Protein AF-A0A3D8P3N9-F1 (afdb_monomer_lite)

Structure (mmCIF, N/CA/C/O backbone):
data_AF-A0A3D8P3N9-F1
#
_entry.id   AF-A0A3D8P3N9-F1
#
loop_
_atom_site.group_PDB
_atom_site.id
_atom_site.type_symbol
_atom_site.label_atom_id
_atom_site.label_alt_id
_atom_site.label_comp_id
_atom_site.label_asym_id
_atom_site.label_entity_id
_atom_site.label_seq_id
_atom_site.pdbx_PDB_ins_code
_atom_site.Cartn_x
_atom_site.Cartn_y
_atom_site.Cartn_z
_atom_site.occupancy
_atom_site.B_iso_or_equiv
_atom_site.auth_seq_id
_atom_site.auth_comp_id
_atom_site.auth_asym_id
_atom_site.auth_atom_id
_atom_site.pdbx_PDB_model_num
ATOM 1 N N . MET A 1 1 ? -0.046 -17.326 6.430 1.00 39.66 1 MET A N 1
ATOM 2 C CA . MET A 1 1 ? 0.379 -16.617 5.197 1.00 39.66 1 MET A CA 1
ATOM 3 C C . MET A 1 1 ? 0.941 -17.564 4.137 1.00 39.66 1 MET A C 1
ATOM 5 O O . MET A 1 1 ? 0.405 -17.591 3.038 1.00 39.66 1 MET A O 1
ATOM 9 N N . GLY A 1 2 ? 1.950 -18.389 4.459 1.00 39.72 2 GLY A N 1
ATOM 10 C CA . GLY A 1 2 ? 2.598 -19.279 3.482 1.00 39.72 2 GLY A CA 1
ATOM 11 C C . GLY A 1 2 ? 1.695 -20.332 2.826 1.00 39.72 2 GLY A C 1
ATOM 12 O O . GLY A 1 2 ? 1.926 -20.685 1.680 1.00 39.72 2 GLY A O 1
ATOM 13 N N . GLU A 1 3 ? 0.648 -20.817 3.495 1.00 40.34 3 GLU A N 1
ATOM 14 C CA . GLU A 1 3 ? -0.213 -21.880 2.952 1.00 40.34 3 GLU A CA 1
ATOM 15 C C . GLU A 1 3 ? -1.278 -21.367 1.968 1.00 40.34 3 GLU A C 1
ATOM 17 O O . GLU A 1 3 ? -1.530 -21.999 0.946 1.00 40.34 3 GLU A O 1
ATOM 22 N N . LEU A 1 4 ? -1.846 -20.184 2.227 1.00 44.66 4 LEU A N 1
ATOM 23 C CA . LEU A 1 4 ? -2.785 -19.510 1.324 1.00 44.66 4 LEU A CA 1
ATOM 24 C C . LEU A 1 4 ? -2.064 -19.032 0.054 1.00 44.66 4 LEU A C 1
ATOM 26 O O . LEU A 1 4 ? -2.514 -19.308 -1.052 1.00 44.66 4 LEU A O 1
ATOM 30 N N . LEU A 1 5 ? -0.883 -18.422 0.210 1.00 43.28 5 LEU A N 1
ATOM 31 C CA . LEU A 1 5 ? -0.005 -18.064 -0.908 1.00 43.28 5 LEU A CA 1
ATOM 32 C C . LEU A 1 5 ? 0.422 -19.293 -1.713 1.00 43.28 5 LEU A C 1
ATOM 34 O O . LEU A 1 5 ? 0.377 -19.232 -2.938 1.00 43.28 5 LEU A O 1
ATOM 38 N N . LYS A 1 6 ? 0.759 -20.417 -1.057 1.00 47.25 6 LYS A N 1
ATOM 39 C CA . LYS A 1 6 ? 1.046 -21.701 -1.726 1.00 47.25 6 LYS A CA 1
ATOM 40 C C . LYS A 1 6 ? -0.166 -22.253 -2.474 1.00 47.25 6 LYS A C 1
ATOM 42 O O . LYS A 1 6 ? 0.002 -22.760 -3.575 1.00 47.25 6 LYS A O 1
ATOM 47 N N . LYS A 1 7 ? -1.378 -22.156 -1.919 1.00 48.06 7 LYS A N 1
ATOM 48 C CA . LYS A 1 7 ? -2.610 -22.587 -2.603 1.00 48.06 7 LYS A CA 1
ATOM 49 C C . LYS A 1 7 ? -2.900 -21.728 -3.836 1.00 48.06 7 LYS A C 1
ATOM 51 O O . LYS A 1 7 ? -3.186 -22.289 -4.887 1.00 48.06 7 LYS A O 1
ATOM 56 N N . ILE A 1 8 ? -2.743 -20.406 -3.741 1.00 45.94 8 ILE A N 1
ATOM 57 C CA . ILE A 1 8 ? -2.996 -19.486 -4.861 1.00 45.94 8 ILE A CA 1
ATOM 58 C C . ILE A 1 8 ? -1.920 -19.624 -5.954 1.00 45.94 8 ILE A C 1
ATOM 60 O O . ILE A 1 8 ? -2.256 -19.733 -7.129 1.00 45.94 8 ILE A O 1
ATOM 64 N N . THR A 1 9 ? -0.632 -19.707 -5.598 1.00 44.34 9 THR A N 1
ATOM 65 C CA . THR A 1 9 ? 0.454 -19.931 -6.582 1.00 44.34 9 THR A CA 1
ATOM 66 C C . THR A 1 9 ? 0.371 -21.305 -7.247 1.00 44.34 9 THR A C 1
ATOM 68 O O . THR A 1 9 ? 0.590 -21.410 -8.452 1.00 44.34 9 THR A O 1
ATOM 71 N N . LYS A 1 10 ? -0.018 -22.349 -6.500 1.00 43.34 10 LYS A N 1
ATOM 72 C CA . LYS A 1 10 ? -0.242 -23.699 -7.040 1.00 43.34 10 LYS A CA 1
ATOM 73 C C . LYS A 1 10 ? -1.456 -23.765 -7.973 1.00 43.34 10 LYS A C 1
ATOM 75 O O . LYS A 1 10 ? -1.378 -24.453 -8.984 1.00 43.34 10 LYS A O 1
ATOM 80 N N . ALA A 1 11 ? -2.543 -23.052 -7.669 1.00 41.72 11 ALA A N 1
ATOM 81 C CA . ALA A 1 11 ? -3.716 -22.953 -8.545 1.00 41.72 11 ALA A CA 1
ATOM 82 C C . ALA A 1 11 ? -3.426 -22.164 -9.838 1.00 41.72 11 ALA A C 1
ATOM 84 O O . ALA A 1 11 ? -4.023 -22.437 -10.872 1.00 41.72 11 ALA A O 1
ATOM 85 N N . ALA A 1 12 ? -2.473 -21.231 -9.784 1.00 40.84 12 ALA A N 1
ATOM 86 C CA . ALA A 1 12 ? -2.088 -20.370 -10.897 1.00 40.84 12 ALA A CA 1
ATOM 87 C C . ALA A 1 12 ? -1.060 -20.978 -11.869 1.00 40.84 12 ALA A C 1
ATOM 89 O O . ALA A 1 12 ? -0.750 -20.356 -12.880 1.00 40.84 12 ALA A O 1
ATOM 90 N N . GLY A 1 13 ? -0.455 -22.131 -11.554 1.00 38.25 13 GLY A N 1
ATOM 91 C CA . GLY A 1 13 ? 0.657 -22.682 -12.346 1.00 38.25 13 GLY A CA 1
ATOM 92 C C . GLY A 1 13 ? 1.922 -21.806 -12.356 1.00 38.25 13 GLY A C 1
ATOM 93 O O . GLY A 1 13 ? 2.794 -21.992 -13.203 1.00 38.25 13 GLY A O 1
ATOM 94 N N . LEU A 1 14 ? 2.030 -20.855 -11.423 1.00 46.72 14 LEU A N 1
ATOM 95 C CA . LEU A 1 14 ? 3.132 -19.900 -11.325 1.00 46.72 14 LEU A CA 1
ATOM 96 C C . LEU A 1 14 ? 4.391 -20.593 -10.787 1.00 46.72 14 LEU A C 1
ATOM 98 O O . LEU A 1 14 ? 4.405 -21.067 -9.647 1.00 46.72 14 LEU A O 1
ATOM 102 N N . ARG A 1 15 ? 5.482 -20.609 -11.563 1.00 44.28 15 ARG A N 1
ATOM 103 C CA . ARG A 1 15 ? 6.808 -20.913 -11.007 1.00 44.28 15 ARG A CA 1
ATOM 104 C C . ARG A 1 15 ? 7.254 -19.704 -10.193 1.00 44.28 15 ARG A C 1
ATOM 106 O O . ARG A 1 15 ? 7.513 -18.643 -10.750 1.00 44.28 15 ARG A O 1
ATOM 113 N N . LEU A 1 16 ? 7.349 -19.878 -8.873 1.00 40.31 16 LEU A N 1
ATOM 114 C CA . LEU A 1 16 ? 7.834 -18.867 -7.919 1.00 40.31 16 LEU A CA 1
ATOM 115 C C . LEU A 1 16 ? 9.141 -18.197 -8.378 1.00 40.31 16 LEU A C 1
ATOM 117 O O . LEU A 1 16 ? 9.343 -17.025 -8.105 1.00 40.31 16 LEU A O 1
ATOM 121 N N . GLU A 1 17 ? 9.978 -18.911 -9.126 1.00 39.09 17 GLU A N 1
ATOM 122 C CA . GLU A 1 17 ? 11.251 -18.448 -9.689 1.00 39.09 17 GLU A CA 1
ATOM 123 C C . GLU A 1 17 ? 11.112 -17.314 -10.728 1.00 39.09 17 GLU A C 1
ATOM 125 O O . GLU A 1 17 ? 12.020 -16.498 -10.852 1.00 39.09 17 GLU A O 1
ATOM 130 N N . GLU A 1 18 ? 9.982 -17.209 -11.444 1.00 42.62 18 GLU A N 1
ATOM 131 C CA . GLU A 1 18 ? 9.725 -16.118 -12.406 1.00 42.62 18 GLU A CA 1
ATOM 132 C C . GLU A 1 18 ? 9.226 -14.830 -11.725 1.00 42.62 18 GLU A C 1
ATOM 134 O O . GLU A 1 18 ? 9.398 -13.736 -12.266 1.00 42.62 18 GLU A O 1
ATOM 139 N N . LEU A 1 19 ? 8.638 -14.960 -10.529 1.00 42.44 19 LEU A N 1
ATOM 140 C CA . LEU A 1 19 ? 8.223 -13.848 -9.665 1.00 42.44 19 LEU A CA 1
ATOM 141 C C . LEU A 1 19 ? 9.366 -13.395 -8.743 1.00 42.44 19 LEU A C 1
ATOM 143 O O . LEU A 1 19 ? 9.514 -12.206 -8.498 1.00 42.44 19 LEU A O 1
ATOM 147 N N . ALA A 1 20 ? 10.202 -14.335 -8.289 1.00 37.69 20 ALA A N 1
ATOM 148 C CA . ALA A 1 20 ? 11.245 -14.137 -7.281 1.00 37.69 20 ALA A CA 1
ATOM 149 C C . ALA A 1 20 ? 12.553 -13.527 -7.810 1.00 37.69 20 ALA A C 1
ATOM 151 O O . ALA A 1 20 ? 13.537 -13.460 -7.071 1.00 37.69 20 ALA A O 1
ATOM 152 N N . SER A 1 21 ? 12.597 -13.039 -9.055 1.00 37.69 21 SER A N 1
ATOM 153 C CA . SER A 1 21 ? 13.712 -12.203 -9.508 1.00 37.69 21 SER A CA 1
ATOM 154 C C . SER A 1 21 ? 13.568 -10.771 -8.954 1.00 37.69 21 SER A C 1
ATOM 156 O O . SER A 1 21 ? 13.294 -9.819 -9.693 1.00 37.69 21 SER A O 1
ATOM 158 N N . GLY A 1 22 ? 13.718 -10.660 -7.631 1.00 45.03 22 GLY A N 1
ATOM 159 C CA . GLY A 1 22 ? 14.420 -9.579 -6.944 1.00 45.03 22 GLY A CA 1
ATOM 160 C C . GLY A 1 22 ? 13.822 -8.174 -6.940 1.00 45.03 22 GLY A C 1
ATOM 161 O O . GLY A 1 22 ? 14.614 -7.239 -7.039 1.00 45.03 22 GLY A O 1
ATOM 162 N N . ASP A 1 23 ? 12.506 -7.976 -6.788 1.00 52.75 23 ASP A N 1
ATOM 163 C CA . ASP A 1 23 ? 12.026 -6.635 -6.420 1.00 52.75 23 ASP A CA 1
ATOM 164 C C . ASP A 1 23 ? 12.070 -6.458 -4.894 1.00 52.75 23 ASP A C 1
ATOM 166 O O . ASP A 1 23 ? 11.386 -7.115 -4.108 1.00 52.75 23 ASP A O 1
ATOM 170 N N . GLN A 1 24 ? 12.942 -5.555 -4.454 1.00 57.91 24 GLN A N 1
ATOM 171 C CA . GLN A 1 24 ? 13.068 -5.193 -3.049 1.00 57.91 24 GLN A CA 1
ATOM 172 C C . GLN A 1 24 ? 11.772 -4.516 -2.605 1.00 57.91 24 GLN A C 1
ATOM 174 O O . GLN A 1 24 ? 11.366 -3.511 -3.179 1.00 57.91 24 GLN A O 1
ATOM 179 N N . GLY A 1 25 ? 11.110 -5.094 -1.603 1.00 60.72 25 GLY A N 1
ATOM 180 C CA . GLY A 1 25 ? 9.885 -4.534 -1.037 1.00 60.72 25 GLY A CA 1
ATOM 181 C C . GLY A 1 25 ? 8.563 -5.149 -1.489 1.00 60.72 25 GLY A C 1
ATOM 182 O O . GLY A 1 25 ? 7.510 -4.598 -1.167 1.00 60.72 25 GLY A O 1
ATOM 183 N N . GLU A 1 26 ? 8.590 -6.305 -2.160 1.00 69.12 26 GLU A N 1
ATOM 184 C CA . GLU A 1 26 ? 7.390 -7.070 -2.553 1.00 69.12 26 GLU A CA 1
ATOM 185 C C . GLU A 1 26 ? 6.399 -7.331 -1.403 1.00 69.12 26 GLU A C 1
ATOM 187 O O . GLU A 1 26 ? 5.189 -7.404 -1.623 1.00 69.12 26 GLU A O 1
ATOM 192 N N . ASP A 1 27 ? 6.896 -7.444 -0.170 1.00 81.25 27 ASP A N 1
ATOM 193 C CA . ASP A 1 27 ? 6.064 -7.719 1.000 1.00 81.25 27 ASP A CA 1
ATOM 194 C C . ASP A 1 27 ? 5.632 -6.455 1.761 1.00 81.25 27 ASP A C 1
ATOM 196 O O . ASP A 1 27 ? 4.802 -6.556 2.665 1.00 81.25 27 ASP A O 1
ATOM 200 N N . PHE A 1 28 ? 6.099 -5.254 1.391 1.00 89.31 28 PHE A N 1
ATOM 201 C CA . PHE A 1 28 ? 5.723 -4.034 2.114 1.00 89.31 28 PHE A CA 1
ATOM 202 C C . PHE A 1 28 ? 4.228 -3.750 2.028 1.00 89.31 28 PHE A C 1
ATOM 204 O O . PHE A 1 28 ? 3.585 -3.595 3.059 1.00 89.31 28 PHE A O 1
ATOM 211 N N . TYR A 1 29 ? 3.647 -3.718 0.828 1.00 94.12 29 TYR A N 1
ATOM 212 C CA . TYR A 1 29 ? 2.240 -3.340 0.657 1.00 94.12 29 TYR A CA 1
ATOM 213 C C . TYR A 1 29 ? 1.254 -4.310 1.329 1.00 94.12 29 TYR A C 1
ATOM 215 O O . TYR A 1 29 ? 0.349 -3.846 2.024 1.00 94.12 29 TYR A O 1
ATOM 223 N N . PRO A 1 30 ? 1.436 -5.642 1.245 1.00 94.25 30 PRO A N 1
ATOM 224 C CA . PRO A 1 30 ? 0.647 -6.573 2.048 1.00 94.25 30 PRO A CA 1
ATOM 225 C C . PRO A 1 30 ? 0.820 -6.355 3.556 1.00 94.25 30 PRO A C 1
ATOM 227 O O . PRO A 1 30 ? -0.161 -6.401 4.294 1.00 94.25 30 PRO A O 1
ATOM 230 N N . LEU A 1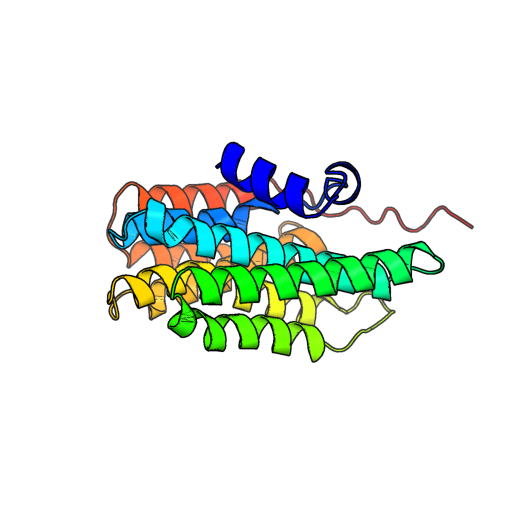 31 ? 2.037 -6.076 4.036 1.00 93.38 31 LEU A N 1
ATOM 231 C CA . LEU A 1 31 ? 2.277 -5.803 5.456 1.00 93.38 31 LEU A CA 1
ATOM 232 C C . LEU A 1 31 ? 1.657 -4.471 5.911 1.00 93.38 31 LEU A C 1
ATOM 234 O O . LEU A 1 31 ? 1.147 -4.406 7.028 1.00 93.38 31 LEU A O 1
ATOM 238 N N . LEU A 1 32 ? 1.621 -3.446 5.051 1.00 97.31 32 LEU A N 1
ATOM 239 C CA . LEU A 1 32 ? 0.900 -2.192 5.305 1.00 97.31 32 LEU A CA 1
ATOM 240 C C . LEU A 1 32 ? -0.586 -2.464 5.575 1.00 97.31 32 LEU A C 1
ATOM 242 O O . LEU A 1 32 ? -1.133 -1.934 6.543 1.00 97.31 32 LEU A O 1
ATOM 246 N N . VAL A 1 33 ? -1.216 -3.338 4.779 1.00 97.81 33 VAL A N 1
ATOM 247 C CA . VAL A 1 33 ? -2.604 -3.782 5.001 1.00 97.81 33 VAL A CA 1
ATOM 248 C C . VAL A 1 33 ? -2.740 -4.465 6.363 1.00 97.81 33 VAL A C 1
ATOM 250 O O . VAL A 1 33 ? -3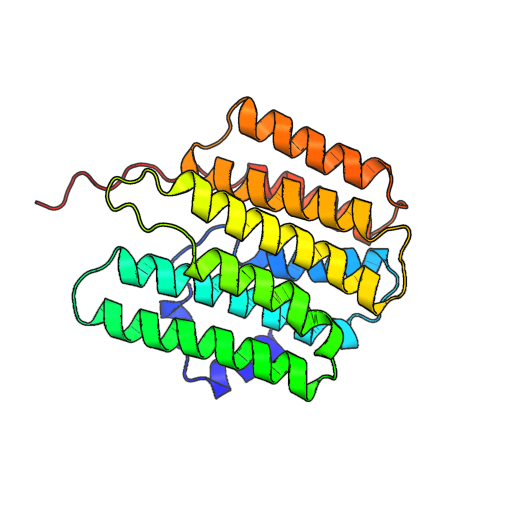.614 -4.104 7.151 1.00 97.81 33 VAL A O 1
ATOM 253 N N . LEU A 1 34 ? -1.873 -5.434 6.671 1.00 96.00 34 LEU A N 1
ATOM 254 C CA . LEU A 1 34 ? -1.972 -6.225 7.902 1.00 96.00 34 LEU A CA 1
ATOM 255 C C . LEU A 1 34 ? -1.778 -5.377 9.164 1.00 96.00 34 LEU A C 1
ATOM 257 O O . LEU A 1 34 ? -2.592 -5.451 10.083 1.00 96.00 34 LEU A O 1
ATOM 261 N N . PHE A 1 35 ? -0.742 -4.541 9.218 1.00 97.06 35 PHE A N 1
ATOM 262 C CA . PHE A 1 35 ? -0.490 -3.702 10.391 1.00 97.06 35 PHE A CA 1
ATOM 263 C C . PHE A 1 35 ? -1.532 -2.594 10.552 1.00 97.06 35 PHE A C 1
ATOM 265 O O . PHE A 1 35 ? -1.929 -2.293 11.679 1.00 97.06 35 PHE A O 1
ATOM 272 N N . SER A 1 36 ? -2.060 -2.055 9.449 1.00 98.31 36 SER A N 1
ATOM 273 C CA . SER A 1 36 ? -3.184 -1.114 9.507 1.00 98.31 36 SER A CA 1
ATOM 274 C C . SER A 1 36 ? -4.465 -1.794 9.997 1.00 98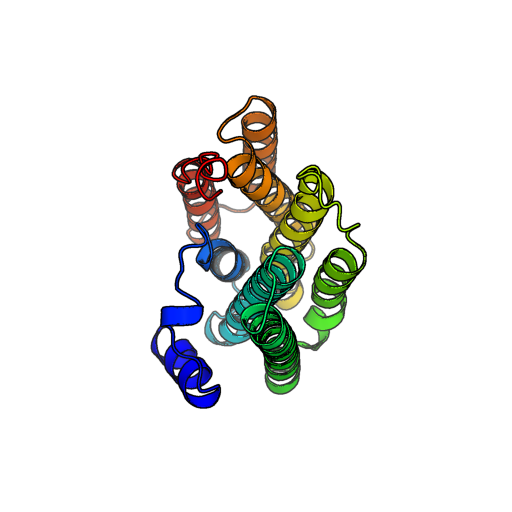.31 36 SER A C 1
ATOM 276 O O . SER A 1 36 ? -5.225 -1.193 10.753 1.00 98.31 36 SER A O 1
ATOM 278 N N . ALA A 1 37 ? -4.693 -3.064 9.646 1.00 97.06 37 ALA A N 1
ATOM 279 C CA . ALA A 1 37 ? -5.804 -3.853 10.175 1.00 97.06 37 ALA A CA 1
ATOM 280 C C . ALA A 1 37 ? -5.675 -4.095 11.682 1.00 97.06 37 ALA A C 1
ATOM 282 O O . ALA A 1 37 ? -6.645 -3.876 12.408 1.00 97.06 37 ALA A O 1
ATOM 283 N N . ILE A 1 38 ? -4.477 -4.455 12.158 1.00 96.75 38 ILE A N 1
ATOM 284 C CA . ILE A 1 38 ? -4.178 -4.605 13.593 1.00 96.75 38 ILE A CA 1
ATOM 285 C C . ILE A 1 38 ? -4.452 -3.289 14.325 1.00 96.75 38 ILE A C 1
ATOM 287 O O . ILE A 1 38 ? -5.190 -3.277 15.308 1.00 96.75 38 ILE A O 1
ATOM 291 N N . LEU A 1 39 ? -3.936 -2.170 13.805 1.00 96.94 39 LEU A N 1
ATOM 292 C CA . LEU A 1 39 ? -4.173 -0.833 14.358 1.00 96.94 39 LEU A CA 1
ATOM 293 C C . LEU A 1 39 ? -5.669 -0.498 14.418 1.00 96.94 39 LEU A C 1
ATOM 295 O O . LEU A 1 39 ? -6.151 0.085 15.390 1.00 96.94 39 LEU A O 1
ATOM 299 N N . CYS A 1 40 ? -6.419 -0.891 13.388 1.00 97.50 40 CYS A N 1
ATOM 300 C CA . CYS A 1 40 ? -7.851 -0.639 13.300 1.00 97.50 40 CYS A CA 1
ATOM 301 C C . CYS A 1 40 ? -8.713 -1.585 14.151 1.00 97.50 40 CYS A C 1
ATOM 303 O O . CYS A 1 40 ? -9.912 -1.324 14.310 1.00 97.50 40 CYS A O 1
ATOM 305 N N . GLY A 1 41 ? -8.128 -2.658 14.696 1.00 95.56 41 GLY A N 1
ATOM 306 C CA . GLY A 1 41 ? -8.849 -3.745 15.358 1.00 95.56 41 GLY A CA 1
ATOM 307 C C . GLY A 1 41 ? -9.708 -4.570 14.394 1.00 95.56 41 GLY A C 1
ATOM 308 O O . GLY A 1 41 ? -10.763 -5.064 14.786 1.00 95.56 41 GLY A O 1
ATOM 309 N N . TYR A 1 42 ? -9.310 -4.666 13.122 1.00 96.19 42 TYR A N 1
ATOM 310 C CA . TYR A 1 42 ? -10.017 -5.454 12.116 1.00 96.19 42 TYR A CA 1
ATOM 311 C C . TYR A 1 42 ? -9.513 -6.909 12.107 1.00 96.19 42 TYR A C 1
ATOM 313 O O . TYR A 1 42 ? -8.297 -7.115 12.150 1.00 96.19 42 TYR A O 1
ATOM 321 N N . PRO A 1 43 ? -10.400 -7.923 12.039 1.00 93.81 43 PRO A N 1
ATOM 322 C CA . PRO A 1 43 ? -9.990 -9.326 12.068 1.00 93.81 43 PRO A CA 1
ATOM 323 C C . PRO A 1 43 ? -9.025 -9.687 10.930 1.00 93.81 43 PRO A C 1
ATOM 325 O O . PRO A 1 43 ? -9.289 -9.407 9.758 1.00 93.81 43 PRO A O 1
ATOM 328 N N . LEU A 1 44 ? -7.895 -10.313 11.278 1.00 89.31 44 LEU A N 1
ATOM 329 C CA . LEU A 1 44 ? -6.839 -10.636 10.315 1.00 89.31 44 LEU A CA 1
ATOM 330 C C . LEU A 1 44 ? -7.283 -11.668 9.277 1.00 89.31 44 LEU A C 1
ATOM 332 O O . LEU A 1 44 ? -6.956 -11.532 8.104 1.00 89.31 44 LEU A O 1
ATOM 336 N N . ASP A 1 45 ? -8.054 -12.672 9.684 1.00 86.75 45 ASP A N 1
ATOM 337 C CA . ASP A 1 45 ? -8.646 -13.675 8.796 1.00 86.75 45 ASP A CA 1
ATOM 338 C C . ASP A 1 45 ? -9.466 -13.034 7.668 1.00 86.75 45 ASP A C 1
ATOM 340 O O . ASP A 1 45 ? -9.350 -13.451 6.519 1.00 86.75 45 ASP A O 1
ATOM 344 N N . LYS A 1 46 ? -10.193 -11.952 7.972 1.00 90.88 46 LYS A N 1
ATOM 345 C CA . LYS A 1 46 ? -11.002 -11.202 6.999 1.00 90.88 46 LYS A CA 1
ATOM 346 C C . LYS A 1 46 ? -10.200 -10.245 6.119 1.00 90.88 46 LYS A C 1
ATOM 348 O O . LYS A 1 46 ? -10.654 -9.879 5.041 1.00 90.88 46 LYS A O 1
ATOM 353 N N . VAL A 1 47 ? -9.021 -9.803 6.562 1.00 93.69 47 VAL A N 1
ATOM 354 C CA . VAL A 1 47 ? -8.182 -8.858 5.799 1.00 93.69 47 VAL A CA 1
ATOM 355 C C . VAL A 1 47 ? -7.122 -9.545 4.943 1.00 93.69 47 VAL A C 1
ATOM 357 O O . VAL A 1 47 ? -6.576 -8.937 4.023 1.00 93.69 47 VAL A O 1
ATOM 360 N N . LEU A 1 48 ? -6.815 -10.812 5.225 1.00 92.31 48 LEU A N 1
ATOM 361 C CA . LEU A 1 48 ? -5.826 -11.586 4.477 1.00 92.31 48 LEU A CA 1
ATOM 362 C C . LEU A 1 48 ? -6.090 -11.613 2.962 1.00 92.31 48 LEU A C 1
ATOM 364 O O . LEU A 1 48 ? -5.120 -11.439 2.217 1.00 92.31 48 LEU A O 1
ATOM 368 N N . PRO A 1 49 ? -7.337 -11.766 2.473 1.00 93.44 49 PRO A N 1
ATOM 369 C CA . PRO A 1 49 ? -7.595 -11.708 1.039 1.00 93.44 49 PRO A CA 1
ATOM 370 C C . PRO A 1 49 ? -7.281 -10.344 0.422 1.00 93.44 49 PRO A C 1
ATOM 372 O O . PRO A 1 49 ? -6.739 -10.286 -0.680 1.00 93.44 49 PRO A O 1
ATOM 375 N N . LEU A 1 50 ? -7.530 -9.247 1.149 1.00 95.31 50 LEU A N 1
ATOM 376 C CA . LEU A 1 50 ? -7.140 -7.904 0.716 1.00 95.31 50 LEU A CA 1
ATOM 377 C C . LEU A 1 50 ? -5.616 -7.775 0.620 1.00 95.31 50 LEU A C 1
ATOM 379 O O . LEU A 1 50 ? -5.108 -7.288 -0.387 1.00 95.31 50 LEU A O 1
ATOM 383 N N . ALA A 1 51 ? -4.880 -8.236 1.635 1.00 94.50 51 ALA A N 1
ATOM 384 C CA . ALA A 1 51 ? -3.417 -8.198 1.628 1.00 94.50 51 ALA A CA 1
ATOM 385 C C . ALA A 1 51 ? -2.834 -9.021 0.462 1.00 94.50 51 ALA A C 1
ATOM 387 O O . ALA A 1 51 ? -1.901 -8.580 -0.211 1.00 94.50 51 ALA A O 1
ATOM 388 N N . ALA A 1 52 ? -3.419 -10.189 0.176 1.00 92.19 52 ALA A N 1
ATOM 389 C CA . ALA A 1 52 ? -3.060 -11.001 -0.984 1.00 92.19 52 ALA A CA 1
ATOM 390 C C . ALA A 1 52 ? -3.384 -10.284 -2.305 1.00 92.19 52 ALA A C 1
ATOM 392 O O . ALA A 1 52 ? -2.532 -10.224 -3.188 1.00 92.19 52 ALA A O 1
ATOM 393 N N . GLY A 1 53 ? -4.572 -9.689 -2.427 1.00 93.75 53 GLY A N 1
ATOM 394 C CA . GLY A 1 53 ? -4.969 -8.906 -3.595 1.00 93.75 53 GLY A CA 1
ATOM 395 C C . GLY A 1 53 ? -4.021 -7.736 -3.866 1.00 93.75 53 GLY A C 1
ATOM 396 O O . GLY A 1 53 ? -3.583 -7.549 -4.997 1.00 93.75 53 GLY A O 1
ATOM 397 N N . VAL A 1 54 ? -3.630 -6.995 -2.827 1.00 94.81 54 VAL A N 1
ATOM 398 C CA . VAL A 1 54 ? -2.636 -5.912 -2.913 1.00 94.81 54 VAL A CA 1
ATOM 399 C C . VAL A 1 54 ? -1.273 -6.427 -3.389 1.00 94.81 54 VAL A C 1
ATOM 401 O O . VAL A 1 54 ? -0.623 -5.762 -4.197 1.00 94.81 54 VAL A O 1
ATOM 404 N N . LYS A 1 55 ? -0.856 -7.630 -2.969 1.00 92.88 55 LYS A N 1
ATOM 405 C CA . LYS A 1 55 ? 0.363 -8.269 -3.493 1.00 92.88 55 LYS A CA 1
ATOM 406 C C . LYS A 1 55 ? 0.265 -8.527 -4.995 1.00 92.88 55 LYS A C 1
ATOM 408 O O . LYS A 1 55 ? 1.181 -8.185 -5.738 1.00 92.88 55 LYS A O 1
ATOM 413 N N . PHE A 1 56 ? -0.854 -9.093 -5.450 1.00 93.12 56 PHE A N 1
ATOM 414 C CA . PHE A 1 56 ? -1.086 -9.323 -6.876 1.00 93.12 56 PHE A CA 1
ATOM 415 C C . PHE A 1 56 ? -1.162 -8.017 -7.664 1.00 93.12 56 PHE A C 1
ATOM 417 O O . PHE A 1 56 ? -0.608 -7.942 -8.754 1.00 93.12 56 PHE A O 1
ATOM 424 N N . LEU A 1 57 ? -1.764 -6.966 -7.109 1.00 93.81 57 LEU A N 1
ATOM 425 C CA . LEU A 1 57 ? -1.771 -5.642 -7.726 1.00 93.81 57 LEU A CA 1
ATOM 426 C C . LEU A 1 57 ? -0.347 -5.108 -7.935 1.00 93.81 57 LEU A C 1
ATOM 428 O O . LEU A 1 57 ? -0.011 -4.665 -9.032 1.00 93.81 57 LEU A O 1
ATOM 432 N N . PHE A 1 58 ? 0.502 -5.196 -6.906 1.00 91.69 58 PHE A N 1
ATOM 433 C CA . PHE A 1 58 ? 1.908 -4.808 -7.008 1.00 91.69 58 PHE A CA 1
ATOM 434 C C . PHE A 1 58 ? 2.640 -5.615 -8.088 1.00 91.69 58 PHE A C 1
ATOM 436 O O . PHE A 1 58 ? 3.260 -5.032 -8.977 1.00 91.69 58 PHE A O 1
ATOM 443 N N . TRP A 1 59 ? 2.523 -6.946 -8.062 1.00 89.62 59 TRP A N 1
ATOM 444 C CA . TRP A 1 59 ? 3.151 -7.812 -9.063 1.00 89.62 59 TRP A CA 1
ATOM 445 C C . TRP A 1 59 ? 2.645 -7.548 -10.481 1.00 89.62 59 TRP A C 1
ATOM 447 O O . TRP A 1 59 ? 3.455 -7.523 -11.405 1.00 89.62 59 TRP A O 1
ATOM 457 N N . GLY A 1 60 ? 1.349 -7.287 -10.661 1.00 90.56 60 GLY A N 1
ATOM 458 C CA . GLY A 1 60 ? 0.781 -6.896 -11.950 1.00 90.56 60 GLY A CA 1
ATOM 459 C C . GLY A 1 60 ? 1.457 -5.644 -12.504 1.00 90.56 60 GLY A C 1
ATOM 460 O O . GLY A 1 60 ? 1.991 -5.675 -13.613 1.00 90.56 60 GLY A O 1
ATOM 461 N N . ASN A 1 61 ? 1.562 -4.595 -11.679 1.00 88.38 61 ASN A N 1
ATOM 462 C CA . ASN A 1 61 ? 2.239 -3.347 -12.047 1.00 88.38 61 ASN A CA 1
ATOM 463 C C . ASN A 1 61 ? 3.713 -3.577 -12.430 1.00 88.38 61 ASN A C 1
ATOM 465 O O . ASN A 1 61 ? 4.207 -3.009 -13.405 1.00 88.38 61 ASN A O 1
ATOM 469 N N . VAL A 1 62 ? 4.431 -4.407 -11.666 1.00 85.12 62 VAL A N 1
ATOM 470 C CA . VAL A 1 62 ? 5.841 -4.742 -11.929 1.00 85.12 62 VAL A CA 1
ATOM 471 C C . VAL A 1 62 ? 5.990 -5.504 -13.246 1.00 85.12 62 VAL A C 1
ATOM 473 O O . VAL A 1 62 ? 6.848 -5.166 -14.066 1.00 85.12 62 VAL A O 1
ATOM 476 N N . LEU A 1 63 ? 5.160 -6.524 -13.470 1.00 87.00 63 LEU A N 1
ATOM 477 C CA . LEU A 1 63 ? 5.204 -7.365 -14.663 1.00 87.00 63 LEU A CA 1
ATOM 478 C C . LEU A 1 63 ? 4.886 -6.566 -15.922 1.00 87.00 63 LEU A C 1
ATOM 480 O O . LEU A 1 63 ? 5.652 -6.637 -16.885 1.00 87.00 63 LEU A O 1
ATOM 484 N N . HIS A 1 64 ? 3.816 -5.770 -15.898 1.00 87.12 64 HIS A N 1
ATOM 485 C CA . HIS A 1 64 ? 3.464 -4.875 -16.996 1.00 87.12 64 HIS A CA 1
ATOM 486 C C . HIS A 1 64 ? 4.597 -3.897 -17.281 1.00 87.12 64 HIS A C 1
ATOM 488 O O . HIS A 1 64 ? 5.075 -3.851 -18.412 1.00 87.12 64 HIS A O 1
ATOM 494 N N . ARG A 1 65 ? 5.152 -3.226 -16.265 1.00 80.81 65 ARG A N 1
ATOM 495 C CA . ARG A 1 65 ? 6.292 -2.315 -16.455 1.00 80.81 65 ARG A CA 1
ATOM 496 C C . ARG A 1 65 ? 7.512 -3.005 -17.079 1.00 80.81 65 ARG A C 1
ATOM 498 O O . ARG A 1 65 ? 8.089 -2.502 -18.042 1.00 80.81 65 ARG A O 1
ATOM 505 N N . ARG A 1 66 ? 7.892 -4.187 -16.581 1.00 81.38 66 ARG A N 1
ATOM 506 C CA . ARG A 1 66 ? 8.995 -5.000 -17.135 1.00 81.38 66 ARG A CA 1
ATOM 507 C C . ARG A 1 66 ? 8.697 -5.520 -18.545 1.00 81.38 66 ARG A C 1
ATOM 509 O O . ARG A 1 66 ? 9.629 -5.864 -19.275 1.00 81.38 66 ARG A O 1
ATOM 516 N N . ALA A 1 67 ? 7.427 -5.650 -18.920 1.00 83.56 67 ALA A N 1
ATOM 517 C CA . ALA A 1 67 ? 7.033 -6.008 -20.273 1.00 83.56 67 ALA A CA 1
ATOM 518 C C . ALA A 1 67 ? 7.275 -4.841 -21.234 1.00 83.56 67 ALA A C 1
ATOM 520 O O . ALA A 1 67 ? 7.866 -5.059 -22.288 1.00 83.56 67 ALA A O 1
ATOM 521 N N . VAL A 1 68 ? 6.904 -3.616 -20.847 1.00 78.56 68 VAL A N 1
ATOM 522 C CA . VAL A 1 68 ? 7.108 -2.437 -21.702 1.00 78.56 68 VAL A CA 1
ATOM 523 C C . VAL A 1 68 ? 8.599 -2.107 -21.879 1.00 78.56 68 VAL A C 1
ATOM 525 O O . VAL A 1 68 ? 9.021 -1.720 -22.964 1.00 78.56 68 VAL A O 1
ATOM 528 N N . LEU A 1 69 ? 9.425 -2.337 -20.852 1.00 73.06 69 LEU A N 1
ATOM 529 C CA . LEU A 1 69 ? 10.885 -2.159 -20.931 1.00 73.06 69 LEU A CA 1
ATOM 530 C C . LEU A 1 69 ? 11.620 -3.300 -21.666 1.00 73.06 69 LEU A C 1
ATOM 532 O O . LEU A 1 69 ? 12.801 -3.168 -21.981 1.00 73.06 69 LEU A O 1
ATOM 536 N N . GLY A 1 70 ? 10.965 -4.442 -21.894 1.00 69.56 70 GLY A N 1
ATOM 537 C CA . GLY A 1 70 ? 11.582 -5.639 -22.467 1.00 69.56 70 GLY A CA 1
ATOM 538 C C . GLY A 1 70 ? 11.268 -5.844 -23.950 1.00 69.56 70 GLY A C 1
ATOM 539 O O . GLY A 1 70 ? 10.251 -5.381 -24.458 1.00 69.56 70 GLY A O 1
ATOM 540 N N . SER A 1 71 ? 12.102 -6.627 -24.639 1.00 59.75 71 SER A N 1
ATOM 541 C CA . SER A 1 71 ? 11.840 -7.103 -26.002 1.00 59.75 71 SER A CA 1
ATOM 542 C C . SER A 1 71 ? 11.711 -8.635 -26.063 1.00 59.75 71 SER A C 1
ATOM 544 O O . SER A 1 71 ? 12.251 -9.370 -25.230 1.00 59.75 71 SER A O 1
ATOM 546 N N . GLY A 1 72 ? 10.976 -9.137 -27.063 1.00 67.31 72 GLY A N 1
ATOM 547 C CA . GLY A 1 72 ? 10.878 -10.568 -27.380 1.00 67.31 72 GLY A CA 1
ATOM 548 C C . GLY A 1 72 ? 9.780 -11.352 -26.641 1.00 67.31 72 GLY A C 1
ATOM 549 O O . GLY A 1 72 ? 8.826 -10.798 -26.100 1.00 67.31 72 GLY A O 1
ATOM 550 N N . SER A 1 73 ? 9.890 -12.685 -26.638 1.00 62.41 73 SER A N 1
ATOM 551 C CA . SER A 1 73 ? 8.867 -13.619 -26.117 1.00 62.41 73 SER A CA 1
ATOM 552 C C . SER A 1 73 ? 8.563 -13.458 -24.620 1.00 62.41 73 SER A C 1
ATOM 554 O O . SER A 1 73 ? 7.449 -13.743 -24.168 1.00 62.41 73 SER A O 1
ATOM 556 N N . LYS A 1 74 ? 9.525 -12.940 -23.849 1.00 74.12 74 LYS A N 1
ATOM 557 C CA . LYS A 1 74 ? 9.353 -12.622 -22.425 1.00 74.12 74 LYS A CA 1
ATOM 558 C C . LYS A 1 74 ? 8.363 -11.473 -22.205 1.00 74.12 74 LYS A C 1
ATOM 560 O O . LYS A 1 74 ? 7.669 -11.477 -21.195 1.00 74.12 74 LYS A O 1
ATOM 565 N N . THR A 1 75 ? 8.230 -10.544 -23.155 1.00 82.88 75 THR A N 1
ATOM 566 C CA . THR A 1 75 ? 7.269 -9.431 -23.080 1.00 82.88 75 THR A CA 1
ATOM 567 C C . THR A 1 75 ? 5.829 -9.934 -23.089 1.00 82.88 75 THR A C 1
ATOM 569 O O . THR A 1 75 ? 5.062 -9.588 -22.196 1.00 82.88 75 THR A O 1
ATOM 572 N N . ARG A 1 76 ? 5.470 -10.820 -24.031 1.00 83.38 76 ARG A N 1
ATOM 573 C CA . ARG A 1 76 ? 4.113 -11.392 -24.100 1.00 83.38 76 ARG A CA 1
ATOM 574 C C . ARG A 1 76 ? 3.752 -12.146 -22.820 1.00 83.38 76 ARG A C 1
ATOM 576 O O . ARG A 1 76 ? 2.660 -11.964 -22.298 1.00 83.38 76 ARG A O 1
ATOM 583 N N . SER A 1 77 ? 4.674 -12.961 -22.309 1.00 85.00 77 SER A N 1
ATOM 584 C CA . SER A 1 77 ? 4.440 -13.739 -21.085 1.00 85.00 77 SER A CA 1
ATOM 585 C C . SER A 1 77 ? 4.225 -12.827 -19.872 1.00 85.00 77 SER A C 1
ATOM 587 O O . SER A 1 77 ? 3.304 -13.050 -19.098 1.00 85.00 77 SER A O 1
ATOM 589 N N . ARG A 1 78 ? 5.015 -11.753 -19.737 1.00 85.44 78 ARG A N 1
ATOM 590 C CA . ARG A 1 78 ? 4.857 -10.765 -18.656 1.00 85.44 78 ARG A CA 1
ATOM 591 C C . ARG A 1 78 ? 3.540 -9.995 -18.735 1.00 85.44 78 ARG A C 1
ATOM 593 O O . ARG A 1 78 ? 2.936 -9.774 -17.694 1.00 85.44 78 ARG A O 1
ATOM 600 N N . LEU A 1 79 ? 3.090 -9.616 -19.936 1.00 88.12 79 LEU A N 1
ATOM 601 C CA . LEU A 1 79 ? 1.781 -8.974 -20.114 1.00 88.12 79 LEU A CA 1
ATOM 602 C C . LEU A 1 79 ? 0.654 -9.879 -19.610 1.00 88.12 79 LEU A C 1
ATOM 604 O O . LEU A 1 79 ? -0.113 -9.472 -18.745 1.00 88.12 79 LEU A O 1
ATOM 608 N N . LEU A 1 80 ? 0.630 -11.132 -20.077 1.00 89.81 80 LEU A N 1
ATOM 609 C CA . LEU A 1 80 ? -0.393 -12.104 -19.685 1.00 89.81 80 LEU A CA 1
ATOM 610 C C . LEU A 1 80 ? -0.365 -12.410 -18.185 1.00 89.81 80 LEU A C 1
ATOM 612 O O . LEU A 1 80 ? -1.417 -12.512 -17.559 1.00 89.81 80 LEU A O 1
ATOM 616 N N . TRP A 1 81 ? 0.824 -12.530 -17.590 1.00 90.94 81 TRP A N 1
ATOM 617 C CA . TRP A 1 81 ? 0.937 -12.720 -16.146 1.00 90.94 81 TRP A CA 1
ATOM 618 C C . TRP A 1 81 ? 0.491 -11.489 -15.355 1.00 90.94 81 TRP A C 1
ATOM 620 O O . TRP A 1 81 ? -0.146 -11.647 -14.317 1.00 90.94 81 TRP A O 1
ATOM 630 N N . GLY A 1 82 ? 0.771 -10.278 -15.841 1.00 91.50 82 GLY A N 1
ATOM 631 C CA . GLY A 1 82 ? 0.274 -9.056 -15.212 1.00 91.50 82 GLY A CA 1
ATOM 632 C C . GLY A 1 82 ? -1.254 -8.963 -15.255 1.00 91.50 82 GLY A C 1
ATOM 633 O O . GLY A 1 82 ? -1.881 -8.701 -14.228 1.00 91.50 82 GLY A O 1
ATOM 634 N N . ASP A 1 83 ? -1.861 -9.295 -16.399 1.00 92.31 83 ASP A N 1
ATOM 635 C CA . ASP A 1 83 ? -3.321 -9.347 -16.561 1.00 92.31 83 ASP A CA 1
ATOM 636 C C . ASP A 1 83 ? -3.941 -10.401 -15.637 1.00 92.31 83 ASP A C 1
ATOM 638 O O . ASP A 1 83 ? -4.953 -10.154 -14.977 1.00 92.31 83 ASP A O 1
ATOM 642 N N . TYR A 1 84 ? -3.294 -11.566 -15.531 1.00 93.75 84 TYR A N 1
ATOM 643 C CA . TYR A 1 84 ? -3.683 -12.615 -14.596 1.00 93.75 84 TYR A CA 1
ATOM 644 C C . TYR A 1 84 ? -3.655 -12.116 -13.145 1.00 93.75 84 TYR A C 1
ATOM 646 O O . TYR A 1 84 ? -4.607 -12.350 -12.403 1.00 93.75 84 TYR A O 1
ATOM 654 N N . CYS A 1 85 ? -2.613 -11.388 -12.732 1.00 93.00 85 CYS A N 1
ATOM 655 C CA . CYS A 1 85 ? -2.535 -10.822 -11.387 1.00 93.00 85 CYS A CA 1
ATOM 656 C C . CYS A 1 85 ? -3.697 -9.860 -11.088 1.00 93.00 85 CYS A C 1
ATOM 658 O O . CYS A 1 85 ? -4.306 -9.956 -10.020 1.00 93.00 85 CYS A O 1
ATOM 660 N N . TYR A 1 86 ? -4.056 -8.977 -12.023 1.00 92.38 86 TYR A N 1
ATOM 661 C CA . TYR A 1 86 ? -5.235 -8.119 -11.865 1.00 92.38 86 TYR A CA 1
ATOM 662 C C . TYR A 1 86 ? -6.534 -8.931 -11.805 1.00 92.38 86 TYR A C 1
ATOM 664 O O . TYR A 1 86 ? -7.393 -8.654 -10.968 1.00 92.38 86 TYR A O 1
ATOM 672 N N . GLY A 1 87 ? -6.663 -9.975 -12.628 1.00 92.12 87 GLY A N 1
ATOM 673 C CA . GLY A 1 87 ? -7.792 -10.905 -12.569 1.00 92.12 87 GLY A CA 1
ATOM 674 C C . GLY A 1 87 ? -7.935 -11.573 -11.197 1.00 92.12 87 GLY A C 1
ATOM 675 O O . GLY A 1 87 ? -9.026 -11.580 -10.627 1.00 92.12 87 GLY A O 1
ATOM 676 N N . VAL A 1 88 ? -6.831 -12.065 -10.624 1.00 91.81 88 VAL A N 1
ATOM 677 C CA . VAL A 1 88 ? -6.807 -12.676 -9.284 1.00 91.81 88 VAL A CA 1
ATOM 678 C C . VAL A 1 88 ? -7.188 -11.672 -8.201 1.00 91.81 88 VAL A C 1
ATOM 680 O O . VAL A 1 88 ? -7.951 -12.024 -7.304 1.00 91.81 88 VAL A O 1
ATOM 683 N N . LEU A 1 89 ? -6.715 -10.423 -8.281 1.00 92.38 89 LEU A N 1
ATOM 684 C CA . LEU A 1 89 ? -7.155 -9.365 -7.369 1.00 92.38 89 LEU A CA 1
ATOM 685 C C . LEU A 1 89 ? -8.684 -9.233 -7.388 1.00 92.38 89 LEU A C 1
ATOM 687 O O . LEU A 1 89 ? -9.312 -9.296 -6.335 1.00 92.38 89 LEU A O 1
ATOM 691 N N . PHE A 1 90 ? -9.287 -9.054 -8.566 1.00 88.38 90 PHE A N 1
ATOM 692 C CA . PHE A 1 90 ? -10.735 -8.855 -8.667 1.00 88.38 90 PHE A CA 1
ATOM 693 C C . PHE A 1 90 ? -11.528 -10.080 -8.217 1.00 88.38 90 PHE A C 1
ATOM 695 O O . PHE A 1 90 ? -12.549 -9.920 -7.551 1.00 88.38 90 PHE A O 1
ATOM 702 N N . TYR A 1 91 ? -11.031 -11.282 -8.516 1.00 91.00 91 TYR A N 1
ATOM 703 C CA . TYR A 1 91 ? -11.593 -12.529 -8.008 1.00 91.00 91 TYR A CA 1
ATOM 704 C C . TYR A 1 91 ? -11.598 -12.558 -6.473 1.00 91.00 91 TYR A C 1
ATOM 706 O O . TYR A 1 91 ? -12.655 -12.730 -5.873 1.00 91.00 91 TYR A O 1
ATOM 714 N N . LEU A 1 92 ? -10.454 -12.292 -5.826 1.00 89.94 92 LEU A N 1
ATOM 715 C CA . LEU A 1 92 ? -10.350 -12.267 -4.361 1.00 89.94 92 LEU A CA 1
ATOM 716 C C . LEU A 1 92 ? -11.283 -11.224 -3.732 1.00 89.94 92 LEU A C 1
ATOM 718 O O . LEU A 1 92 ? -11.909 -11.494 -2.712 1.00 89.94 92 LEU A O 1
ATOM 722 N N . LEU A 1 93 ? -11.403 -10.036 -4.335 1.00 88.88 93 LEU A N 1
ATOM 723 C CA . LEU A 1 93 ? -12.309 -9.002 -3.828 1.00 88.88 93 LEU A CA 1
ATOM 724 C C . LEU A 1 93 ? -13.790 -9.380 -3.975 1.00 88.88 93 LEU A C 1
ATOM 726 O O . LEU A 1 93 ? -14.609 -8.945 -3.164 1.00 88.88 93 LEU A O 1
ATOM 730 N N . ALA A 1 94 ? -14.142 -10.125 -5.024 1.00 88.56 94 ALA A N 1
ATOM 731 C CA . ALA A 1 94 ? -15.512 -10.544 -5.288 1.00 88.56 94 ALA A CA 1
ATOM 732 C C . ALA A 1 94 ? -15.951 -11.681 -4.356 1.00 88.56 94 ALA A C 1
ATOM 734 O O . ALA A 1 94 ? -17.022 -11.571 -3.757 1.00 88.56 94 ALA A O 1
ATOM 735 N N . GLU A 1 95 ? -15.119 -12.715 -4.213 1.00 86.56 95 GLU A N 1
ATOM 736 C CA . GLU A 1 95 ? -15.398 -13.898 -3.385 1.00 86.56 95 GLU A CA 1
ATOM 737 C C . GLU A 1 95 ? -15.514 -13.555 -1.895 1.00 86.56 95 GLU A C 1
ATOM 739 O O . GLU A 1 95 ? -16.349 -14.108 -1.190 1.00 86.56 95 GLU A O 1
ATOM 744 N N . GLU A 1 96 ? -14.719 -12.596 -1.420 1.00 86.12 96 GLU A N 1
ATOM 745 C CA . GLU A 1 96 ? -14.616 -12.257 0.009 1.00 86.12 96 GLU A CA 1
ATOM 746 C C . GLU A 1 96 ? -15.489 -11.048 0.391 1.00 86.12 96 GLU A C 1
ATOM 748 O O . GLU A 1 96 ? -15.293 -10.410 1.424 1.00 86.12 96 GLU A O 1
ATOM 753 N N . GLU A 1 97 ? -16.437 -10.683 -0.479 1.00 88.25 97 GLU A N 1
ATOM 754 C CA . GLU A 1 97 ? -17.372 -9.563 -0.299 1.00 88.25 97 GLU A CA 1
ATOM 755 C C . GLU A 1 97 ? -16.700 -8.190 -0.062 1.00 88.25 97 GLU A C 1
ATOM 757 O O . GLU A 1 97 ? -17.324 -7.226 0.394 1.00 88.25 97 GLU A O 1
ATOM 762 N N . LEU A 1 98 ? -15.439 -8.026 -0.472 1.00 91.50 98 LEU A N 1
ATOM 763 C CA . LEU A 1 98 ? -14.639 -6.803 -0.318 1.00 91.50 98 LEU A CA 1
ATOM 764 C C . LEU A 1 98 ? -14.940 -5.749 -1.398 1.00 91.50 98 LEU A C 1
ATOM 766 O O . LEU A 1 98 ? -14.077 -4.965 -1.799 1.00 91.50 98 LEU A O 1
ATOM 770 N N . ARG A 1 99 ? -16.194 -5.665 -1.856 1.00 88.94 99 ARG A N 1
ATOM 771 C CA . ARG A 1 99 ? -16.624 -4.768 -2.948 1.00 88.94 99 ARG A CA 1
ATOM 772 C C . ARG A 1 99 ? -16.293 -3.296 -2.683 1.00 88.94 99 ARG A C 1
ATOM 774 O O . ARG A 1 99 ? -16.024 -2.545 -3.616 1.00 88.94 99 ARG A O 1
ATOM 781 N N . ARG A 1 100 ? -16.263 -2.881 -1.410 1.00 91.88 100 ARG A N 1
ATOM 782 C CA . ARG A 1 100 ? -15.899 -1.510 -0.994 1.00 91.88 100 ARG A CA 1
ATOM 783 C C . ARG A 1 100 ? -14.444 -1.146 -1.323 1.00 91.88 100 ARG A C 1
ATOM 785 O O . ARG A 1 100 ? -14.141 0.036 -1.438 1.00 91.88 100 ARG A O 1
ATOM 792 N N . CYS A 1 101 ? -13.572 -2.136 -1.509 1.00 94.50 101 CYS A N 1
ATOM 793 C CA . CYS A 1 101 ? -12.169 -1.954 -1.886 1.00 94.50 101 CYS A CA 1
ATOM 794 C C . CYS A 1 101 ? -11.968 -1.822 -3.405 1.00 94.50 101 CYS A C 1
ATOM 796 O O . CYS A 1 101 ? -10.903 -1.385 -3.835 1.00 94.50 101 CYS A O 1
ATOM 798 N N . LEU A 1 102 ? -12.981 -2.157 -4.217 1.00 91.69 102 LEU A N 1
ATOM 799 C CA . LEU A 1 102 ? -12.869 -2.193 -5.675 1.00 91.69 102 LEU A CA 1
ATOM 800 C C . LEU A 1 102 ? -12.530 -0.821 -6.261 1.00 91.69 102 LEU A C 1
ATOM 802 O O . LEU A 1 102 ? -11.546 -0.686 -6.978 1.00 91.69 102 LEU A O 1
ATOM 806 N N . ALA A 1 103 ? -13.333 0.200 -5.951 1.00 92.44 103 ALA A N 1
ATOM 807 C CA . ALA A 1 103 ? -13.130 1.534 -6.509 1.00 92.44 103 ALA A CA 1
ATOM 808 C C . ALA A 1 103 ? -11.772 2.144 -6.103 1.00 92.44 103 ALA A C 1
ATOM 810 O O . ALA A 1 103 ? -11.077 2.641 -6.989 1.00 92.44 103 ALA A O 1
ATOM 811 N N . PRO A 1 104 ? -11.339 2.073 -4.828 1.00 94.31 104 PRO A N 1
ATOM 812 C CA . PRO A 1 104 ? -10.000 2.507 -4.437 1.00 94.31 104 PRO A CA 1
ATOM 813 C C . PRO A 1 104 ? -8.865 1.802 -5.190 1.00 94.31 104 PRO A C 1
ATOM 815 O O . PRO A 1 104 ? -8.000 2.464 -5.757 1.00 94.31 104 PRO A O 1
ATOM 818 N N . LEU A 1 105 ? -8.892 0.470 -5.283 1.00 94.94 105 LEU A N 1
ATOM 819 C CA . LEU A 1 105 ? -7.827 -0.283 -5.956 1.00 94.94 105 LEU A CA 1
ATOM 820 C C . LEU A 1 105 ? -7.859 -0.112 -7.481 1.00 94.94 105 LEU A C 1
ATOM 822 O O . LEU A 1 105 ? -6.808 -0.055 -8.116 1.00 94.94 105 LEU A O 1
ATOM 826 N N . ALA A 1 106 ? -9.039 0.078 -8.073 1.00 92.56 106 ALA A N 1
ATOM 827 C CA . ALA A 1 106 ? -9.173 0.416 -9.487 1.00 92.56 106 ALA A CA 1
ATOM 828 C C . ALA A 1 106 ? -8.537 1.774 -9.827 1.00 92.56 106 ALA A C 1
ATOM 830 O O . ALA A 1 106 ? -8.043 1.937 -10.940 1.00 92.56 106 ALA A O 1
ATOM 831 N N . ARG A 1 107 ? -8.483 2.736 -8.889 1.00 93.31 107 ARG A N 1
ATOM 832 C CA . ARG A 1 107 ? -7.736 3.992 -9.101 1.00 93.31 107 ARG A CA 1
ATOM 833 C C . ARG A 1 107 ? -6.238 3.750 -9.246 1.00 93.31 107 ARG A C 1
ATOM 835 O O . ARG A 1 107 ? -5.612 4.404 -10.071 1.00 93.31 107 ARG A O 1
ATOM 842 N N . VAL A 1 108 ? -5.680 2.806 -8.489 1.00 94.19 108 VAL A N 1
ATOM 843 C CA . VAL A 1 108 ? -4.262 2.433 -8.599 1.00 94.19 108 VAL A CA 1
ATOM 844 C C . VAL A 1 108 ? -3.982 1.813 -9.969 1.00 94.19 108 VAL A C 1
ATOM 846 O O . VAL A 1 108 ? -3.033 2.216 -10.635 1.00 94.19 108 VAL A O 1
ATOM 849 N N . VAL A 1 109 ? -4.838 0.884 -10.417 1.00 92.19 109 VAL A N 1
ATOM 850 C CA . VAL A 1 109 ? -4.743 0.278 -11.759 1.00 92.19 109 VAL A CA 1
ATOM 851 C C . VAL A 1 109 ? -4.862 1.349 -12.840 1.00 92.19 109 VAL A C 1
ATOM 853 O O . VAL A 1 109 ? -4.038 1.411 -13.745 1.00 92.19 109 VAL A O 1
ATOM 856 N N . LYS A 1 110 ? -5.848 2.243 -12.722 1.00 91.62 110 LYS A N 1
ATOM 857 C CA . LYS A 1 110 ? -6.045 3.348 -13.662 1.00 91.62 110 LYS A CA 1
ATOM 858 C C . LYS A 1 110 ? -4.803 4.236 -13.755 1.00 91.62 110 LYS A C 1
ATOM 860 O O . LYS A 1 110 ? -4.331 4.477 -14.859 1.00 91.62 110 LYS A O 1
ATOM 865 N N . ALA A 1 111 ? -4.250 4.666 -12.620 1.00 90.19 111 ALA A N 1
ATOM 866 C CA . ALA A 1 111 ? -3.029 5.468 -12.590 1.00 90.19 111 ALA A CA 1
ATOM 867 C C . ALA A 1 111 ? -1.843 4.729 -13.229 1.00 90.19 111 ALA A C 1
ATOM 869 O O . ALA A 1 111 ? -1.033 5.343 -13.916 1.00 90.19 111 ALA A O 1
ATOM 870 N N . HIS A 1 112 ? -1.760 3.406 -13.056 1.00 87.62 112 HIS A N 1
ATOM 871 C CA . HIS A 1 112 ? -0.753 2.592 -13.730 1.00 87.62 112 HIS A CA 1
ATOM 872 C C . HIS A 1 112 ? -0.940 2.568 -15.252 1.00 87.62 112 HIS A C 1
ATOM 874 O O . HIS A 1 112 ? 0.034 2.718 -15.981 1.00 87.62 112 HIS A O 1
ATOM 880 N N . CYS A 1 113 ? -2.173 2.427 -15.741 1.00 85.25 113 CYS A N 1
ATOM 881 C CA . CYS A 1 113 ? -2.463 2.434 -17.175 1.00 85.25 113 CYS A CA 1
ATOM 882 C C . CYS A 1 113 ? -2.278 3.817 -17.825 1.00 85.25 113 CYS A C 1
ATOM 884 O O . CYS A 1 113 ? -1.918 3.894 -18.997 1.00 85.25 113 CYS A O 1
ATOM 886 N N . GLU A 1 114 ? -2.548 4.899 -17.091 1.00 84.62 114 GLU A N 1
ATOM 887 C CA . GLU A 1 114 ? -2.430 6.284 -17.576 1.00 84.62 114 GLU A CA 1
ATOM 888 C C . GLU A 1 114 ? -1.009 6.850 -17.446 1.00 84.62 114 GLU A C 1
ATOM 890 O O . GLU A 1 114 ? -0.695 7.875 -18.055 1.00 84.62 114 GLU A O 1
ATOM 895 N N . ALA A 1 115 ? -0.140 6.187 -16.679 1.00 80.19 115 ALA A N 1
ATOM 896 C CA . ALA A 1 115 ? 1.256 6.555 -16.518 1.00 80.19 115 ALA A CA 1
ATOM 897 C C . ALA A 1 115 ? 1.949 6.662 -17.891 1.00 80.19 115 ALA A C 1
ATOM 899 O O . ALA A 1 115 ? 2.066 5.655 -18.596 1.00 80.19 115 ALA A O 1
ATOM 900 N N . PRO A 1 116 ? 2.450 7.850 -18.292 1.00 64.25 116 PRO A N 1
ATOM 901 C CA . PRO A 1 116 ? 3.131 7.991 -19.568 1.00 64.25 116 PRO A CA 1
ATOM 902 C C . PRO A 1 116 ? 4.392 7.127 -19.564 1.00 64.25 116 PRO A C 1
ATOM 904 O O . PRO A 1 116 ? 5.299 7.327 -18.752 1.00 64.25 116 PRO A O 1
ATOM 907 N N . PHE A 1 117 ? 4.455 6.177 -20.496 1.00 63.06 117 PHE A N 1
ATOM 908 C CA . PHE A 1 117 ? 5.656 5.387 -20.719 1.00 63.06 117 PHE A CA 1
ATOM 909 C C . PHE A 1 117 ? 6.701 6.268 -21.401 1.00 63.06 117 PHE A C 1
ATOM 911 O O . PHE A 1 117 ? 6.514 6.708 -22.538 1.00 63.06 117 PHE A O 1
ATOM 918 N N . ILE A 1 118 ? 7.796 6.557 -20.699 1.00 57.88 118 ILE A N 1
ATOM 919 C CA . ILE A 1 118 ? 8.885 7.374 -21.233 1.00 57.88 118 ILE A CA 1
ATOM 920 C C . ILE A 1 118 ? 10.136 6.488 -21.315 1.00 57.88 118 ILE A C 1
ATOM 922 O O . ILE A 1 118 ? 10.819 6.314 -20.303 1.00 57.88 118 ILE A O 1
ATOM 926 N N . PRO A 1 119 ? 10.515 6.009 -22.519 1.00 51.91 119 PRO A N 1
ATOM 927 C CA . PRO A 1 119 ? 11.664 5.117 -22.719 1.00 51.91 119 PRO A CA 1
ATOM 928 C C . PRO A 1 119 ? 13.015 5.684 -22.245 1.00 51.91 119 PRO A C 1
ATOM 930 O O . PRO A 1 119 ? 13.997 4.958 -22.157 1.00 51.91 119 PRO A O 1
ATOM 933 N N . SER A 1 120 ? 13.095 6.988 -21.950 1.00 49.47 120 SER A N 1
ATOM 934 C CA . SER A 1 120 ? 14.328 7.693 -21.573 1.00 49.47 120 SER A CA 1
ATOM 935 C C . SER A 1 120 ? 14.704 7.586 -20.088 1.00 49.47 120 SER A C 1
ATOM 937 O O . SER A 1 120 ? 15.556 8.339 -19.615 1.00 49.47 120 SER A O 1
ATOM 939 N N . GLY A 1 121 ? 14.065 6.693 -19.324 1.00 49.69 121 GLY A N 1
ATOM 940 C CA . GLY A 1 121 ? 14.356 6.511 -17.899 1.00 49.69 121 GLY A CA 1
ATOM 941 C C . GLY A 1 121 ? 13.878 7.666 -17.011 1.00 49.69 121 GLY A C 1
ATOM 942 O O . GLY A 1 121 ? 14.235 7.718 -15.842 1.00 49.69 121 GLY A O 1
ATOM 943 N N . ARG A 1 122 ? 13.051 8.589 -17.531 1.00 48.25 122 ARG A N 1
ATOM 944 C CA . ARG A 1 122 ? 12.389 9.664 -16.758 1.00 48.25 122 ARG A CA 1
ATOM 945 C C . ARG A 1 122 ? 11.019 9.254 -16.190 1.00 48.25 122 ARG A C 1
ATOM 947 O O . ARG A 1 122 ? 10.258 10.111 -15.756 1.00 48.25 122 ARG A O 1
ATOM 954 N N . GLU A 1 123 ? 10.716 7.957 -16.145 1.00 57.78 123 GLU A N 1
ATOM 955 C CA . GLU A 1 123 ? 9.452 7.387 -15.634 1.00 57.78 123 GLU A CA 1
ATOM 956 C C . GLU A 1 123 ? 9.222 7.560 -14.124 1.00 57.78 123 GLU A C 1
ATOM 958 O O . GLU A 1 123 ? 8.205 7.123 -13.585 1.00 57.78 123 GLU A O 1
ATOM 963 N N . PHE A 1 124 ? 10.170 8.169 -13.411 1.00 59.88 124 PHE A N 1
ATOM 964 C CA . PHE A 1 124 ? 10.149 8.248 -11.953 1.00 59.88 124 PHE A CA 1
ATOM 965 C C . PHE A 1 124 ? 8.898 8.928 -11.396 1.00 59.88 124 PHE A C 1
ATOM 967 O O . PHE A 1 124 ? 8.440 8.538 -10.328 1.00 59.88 124 PHE A O 1
ATOM 974 N N . GLY A 1 125 ? 8.330 9.907 -12.109 1.00 67.38 125 GLY A N 1
ATOM 975 C CA . GLY A 1 125 ? 7.110 10.593 -11.674 1.00 67.38 125 GLY A CA 1
ATOM 976 C C . GLY A 1 125 ? 5.899 9.661 -11.624 1.00 67.38 125 GLY A C 1
ATOM 977 O O . GLY A 1 125 ? 5.218 9.595 -10.606 1.00 67.38 125 GLY A O 1
ATOM 978 N N . ALA A 1 126 ? 5.681 8.885 -12.685 1.00 74.12 126 ALA A N 1
ATOM 979 C CA . ALA A 1 126 ? 4.506 8.030 -12.796 1.00 74.12 126 ALA A CA 1
ATOM 980 C C . ALA A 1 126 ? 4.623 6.764 -11.928 1.00 74.12 126 ALA A C 1
ATOM 982 O O . ALA A 1 126 ? 3.678 6.392 -11.238 1.00 74.12 126 ALA A O 1
ATOM 983 N N . ALA A 1 127 ? 5.812 6.150 -11.863 1.00 80.06 127 ALA A N 1
ATOM 984 C CA . ALA A 1 127 ? 6.060 5.040 -10.939 1.00 80.06 127 ALA A CA 1
ATOM 985 C C . ALA A 1 127 ? 5.900 5.476 -9.470 1.00 80.06 127 ALA A C 1
ATOM 987 O O . ALA A 1 127 ? 5.343 4.735 -8.661 1.00 80.06 127 ALA A O 1
ATOM 988 N N . ARG A 1 128 ? 6.337 6.698 -9.132 1.00 87.12 128 ARG A N 1
ATOM 989 C CA . ARG A 1 128 ? 6.133 7.284 -7.802 1.00 87.12 128 ARG A CA 1
ATOM 990 C C . ARG A 1 128 ? 4.659 7.462 -7.478 1.00 87.12 128 ARG A C 1
ATOM 992 O O . ARG A 1 128 ? 4.262 7.104 -6.377 1.00 87.12 128 ARG A O 1
ATOM 999 N N . GLU A 1 129 ? 3.861 7.990 -8.401 1.00 90.75 129 GLU A N 1
ATOM 1000 C CA . GLU A 1 129 ? 2.424 8.176 -8.185 1.00 90.75 129 GLU A CA 1
ATOM 1001 C C . GLU A 1 129 ? 1.703 6.842 -7.963 1.00 90.75 129 GLU A C 1
ATOM 1003 O O . GLU A 1 129 ? 0.966 6.701 -6.989 1.00 90.75 129 GLU A O 1
ATOM 1008 N N . VAL A 1 130 ? 1.981 5.831 -8.791 1.00 91.75 130 VAL A N 1
ATOM 1009 C CA . VAL A 1 130 ? 1.382 4.494 -8.646 1.00 91.75 130 VAL A CA 1
ATOM 1010 C C . VAL A 1 130 ? 1.729 3.871 -7.294 1.00 91.75 130 VAL A C 1
ATOM 1012 O O . VAL A 1 130 ? 0.841 3.370 -6.605 1.00 91.75 130 VAL A O 1
ATOM 1015 N N . LEU A 1 131 ? 3.002 3.915 -6.882 1.00 93.06 131 LEU A N 1
ATOM 1016 C CA . LEU A 1 131 ? 3.428 3.360 -5.595 1.00 93.06 131 LEU A CA 1
ATOM 1017 C C . LEU A 1 131 ? 2.884 4.155 -4.404 1.00 93.06 131 LEU A C 1
ATOM 1019 O O . LEU A 1 131 ? 2.566 3.552 -3.378 1.00 93.06 131 LEU A O 1
ATOM 1023 N N . ALA A 1 132 ? 2.742 5.475 -4.536 1.00 95.75 132 ALA A N 1
ATOM 1024 C CA . ALA A 1 132 ? 2.110 6.329 -3.536 1.00 95.75 132 ALA A CA 1
ATOM 1025 C C . ALA A 1 132 ? 0.626 5.984 -3.365 1.00 95.75 132 ALA A C 1
ATOM 1027 O O . ALA A 1 132 ? 0.182 5.720 -2.250 1.00 95.75 132 ALA A O 1
ATOM 1028 N N . LEU A 1 133 ? -0.131 5.903 -4.461 1.00 96.94 133 LEU A N 1
ATOM 1029 C CA . LEU A 1 133 ? -1.536 5.496 -4.427 1.00 96.94 133 LEU A CA 1
ATOM 1030 C C . LEU A 1 133 ? -1.685 4.094 -3.833 1.00 96.94 133 LEU A C 1
ATOM 1032 O O . LEU A 1 133 ? -2.480 3.901 -2.918 1.00 96.94 133 LEU A O 1
ATOM 1036 N N . LEU A 1 134 ? -0.873 3.132 -4.282 1.00 96.50 134 LEU A N 1
ATOM 1037 C CA . LEU A 1 134 ? -0.890 1.774 -3.741 1.00 96.50 134 LEU A CA 1
ATOM 1038 C C . LEU A 1 134 ? -0.633 1.762 -2.231 1.00 96.50 134 LEU A C 1
ATOM 1040 O O . LEU A 1 134 ? -1.358 1.093 -1.498 1.00 96.50 134 LEU A O 1
ATOM 1044 N N . GLY A 1 135 ? 0.369 2.504 -1.757 1.00 97.69 135 GLY A N 1
ATOM 1045 C CA . GLY A 1 135 ? 0.675 2.609 -0.333 1.00 97.69 135 GLY A CA 1
ATOM 1046 C C . GLY A 1 135 ? -0.471 3.234 0.460 1.00 97.69 135 GLY A C 1
ATOM 1047 O O . GLY A 1 135 ? -0.881 2.680 1.480 1.00 97.69 135 GLY A O 1
ATOM 1048 N N . GLY A 1 136 ? -1.032 4.343 -0.031 1.00 98.19 136 GLY A N 1
ATOM 1049 C CA . GLY A 1 136 ? -2.153 5.035 0.606 1.00 98.19 136 GLY A CA 1
ATOM 1050 C C . GLY A 1 136 ? -3.382 4.140 0.743 1.00 98.19 136 GLY A C 1
ATOM 1051 O O . GLY A 1 136 ? -3.937 4.010 1.835 1.00 98.19 136 GLY A O 1
ATOM 1052 N N . GLU A 1 137 ? -3.764 3.450 -0.333 1.00 97.94 137 GLU A N 1
ATOM 1053 C CA . GLU A 1 137 ? -4.899 2.524 -0.304 1.00 97.94 137 GLU A CA 1
ATOM 1054 C C . GLU A 1 137 ? -4.615 1.293 0.569 1.00 97.94 137 GLU A C 1
ATOM 1056 O O . GLU A 1 137 ? -5.491 0.857 1.316 1.00 97.94 137 GLU A O 1
ATOM 1061 N N . SER A 1 138 ? -3.382 0.773 0.563 1.00 97.88 138 SER A N 1
ATOM 1062 C CA . SER A 1 138 ? -2.989 -0.367 1.408 1.00 97.88 138 SER A CA 1
ATOM 1063 C C . SER A 1 138 ? -3.194 -0.083 2.899 1.00 97.88 138 SER A C 1
ATOM 1065 O O . SER A 1 138 ? -3.667 -0.950 3.631 1.00 97.88 138 SER A O 1
ATOM 1067 N N . CYS A 1 139 ? -2.896 1.135 3.356 1.00 98.19 139 CYS A N 1
ATOM 1068 C CA . CYS A 1 139 ? -3.100 1.526 4.752 1.00 98.19 139 CYS A CA 1
ATOM 1069 C C . CYS A 1 139 ? -4.548 1.937 5.063 1.00 98.19 139 CYS A C 1
ATOM 1071 O O . CYS A 1 139 ? -5.057 1.662 6.150 1.00 98.19 139 CYS A O 1
ATOM 1073 N N . CYS A 1 140 ? -5.224 2.606 4.126 1.00 97.94 140 CYS A N 1
ATOM 1074 C CA . CYS A 1 140 ? -6.559 3.169 4.342 1.00 97.94 140 CYS A CA 1
ATOM 1075 C C . CYS A 1 140 ? -7.674 2.113 4.317 1.00 97.94 140 CYS A C 1
ATOM 1077 O O . CYS A 1 140 ? -8.613 2.167 5.116 1.00 97.94 140 CYS A O 1
ATOM 1079 N N . LEU A 1 141 ? -7.586 1.123 3.425 1.00 97.81 141 LEU A N 1
ATOM 1080 C CA . LEU A 1 141 ? -8.658 0.146 3.223 1.00 97.81 141 LEU A CA 1
ATOM 1081 C C . LEU A 1 141 ? -9.025 -0.656 4.487 1.00 97.81 141 LEU A C 1
ATOM 1083 O O . LEU A 1 141 ? -10.220 -0.826 4.738 1.00 97.81 141 LEU A O 1
ATOM 1087 N N . PRO A 1 142 ? -8.082 -1.094 5.342 1.00 97.69 142 PRO A N 1
ATOM 1088 C CA . PRO A 1 142 ? -8.432 -1.700 6.627 1.00 97.69 142 PRO A CA 1
ATOM 1089 C C . PRO A 1 142 ? -9.249 -0.783 7.547 1.00 97.69 142 PRO A C 1
ATOM 1091 O O . PRO A 1 142 ? -10.185 -1.251 8.197 1.00 97.69 142 PRO A O 1
ATOM 1094 N N . ALA A 1 143 ? -8.967 0.524 7.569 1.00 97.25 143 ALA A N 1
ATOM 1095 C CA . ALA A 1 143 ? -9.766 1.487 8.328 1.00 97.25 143 ALA A CA 1
ATOM 1096 C C . ALA A 1 143 ? -11.179 1.631 7.753 1.00 97.25 143 ALA A C 1
ATOM 1098 O O . ALA A 1 143 ? -12.150 1.634 8.516 1.00 97.25 143 ALA A O 1
ATOM 1099 N N . LEU A 1 144 ? -11.304 1.664 6.422 1.00 96.69 144 LEU A N 1
ATOM 1100 C CA . LEU A 1 144 ? -12.591 1.702 5.723 1.00 96.69 144 LEU A CA 1
ATOM 1101 C C . LEU A 1 144 ? -13.464 0.481 6.064 1.00 96.69 144 LEU A C 1
ATOM 1103 O O . LEU A 1 144 ? -14.672 0.617 6.307 1.00 96.69 144 LEU A O 1
ATOM 1107 N N . LEU A 1 145 ? -12.858 -0.710 6.084 1.00 96.50 145 LEU A N 1
ATOM 1108 C CA . LEU A 1 145 ? -13.519 -1.973 6.423 1.00 96.50 145 LEU A CA 1
ATOM 1109 C C . LEU A 1 145 ? -13.908 -2.036 7.906 1.00 96.50 145 LEU A C 1
ATOM 1111 O O . LEU A 1 145 ? -15.000 -2.496 8.233 1.00 96.50 145 LEU A O 1
ATOM 1115 N N . ALA A 1 146 ? -13.062 -1.511 8.792 1.00 96.31 146 ALA A N 1
ATOM 1116 C CA . ALA A 1 146 ? -13.321 -1.420 10.228 1.00 96.31 146 ALA A CA 1
ATOM 1117 C C . ALA A 1 146 ? -14.262 -0.267 10.633 1.00 96.31 146 ALA A C 1
ATOM 1119 O O . ALA A 1 146 ? -14.589 -0.124 11.813 1.00 96.31 146 ALA A O 1
ATOM 1120 N N . GLY A 1 147 ? -14.662 0.593 9.688 1.00 95.88 147 GLY A N 1
ATOM 1121 C CA . GLY A 1 147 ? -15.486 1.776 9.955 1.00 95.88 147 GLY A CA 1
ATOM 1122 C C . GLY A 1 147 ? -14.766 2.874 10.750 1.00 95.88 147 GLY A C 1
ATOM 1123 O O . GLY A 1 147 ? -15.413 3.691 11.409 1.00 95.88 147 GLY A O 1
ATOM 1124 N N . LYS A 1 148 ? -13.430 2.915 10.718 1.00 95.88 148 LYS A N 1
ATOM 1125 C CA . LYS A 1 148 ? -12.593 3.854 11.481 1.00 95.88 148 LYS A CA 1
ATOM 1126 C C . LYS A 1 148 ? -12.321 5.146 10.702 1.00 95.88 148 LYS A C 1
ATOM 1128 O O . LYS A 1 148 ? -11.170 5.522 10.505 1.00 95.88 148 LYS A O 1
ATOM 1133 N N . LYS A 1 149 ? -13.380 5.882 10.338 1.00 93.25 149 LYS A N 1
ATOM 1134 C CA . LYS A 1 149 ? -13.298 7.116 9.520 1.00 93.25 149 LYS A CA 1
ATOM 1135 C C . LYS A 1 149 ? -12.263 8.137 9.999 1.00 93.25 149 LYS A C 1
ATOM 1137 O O . LYS A 1 149 ? -11.603 8.774 9.190 1.00 93.25 149 LYS A O 1
ATOM 1142 N N . ARG A 1 150 ? -12.104 8.272 11.320 1.00 93.75 150 ARG A N 1
ATOM 1143 C CA . ARG A 1 150 ? -11.150 9.202 11.947 1.00 93.75 150 ARG A CA 1
ATOM 1144 C C . ARG A 1 150 ? -9.670 8.883 11.698 1.00 93.75 150 ARG A C 1
ATOM 1146 O O . ARG A 1 150 ? -8.842 9.667 12.125 1.00 93.75 150 ARG A O 1
ATOM 1153 N N . TRP A 1 151 ? -9.358 7.703 11.159 1.00 95.69 151 TRP A N 1
ATOM 1154 C CA . TRP A 1 151 ? -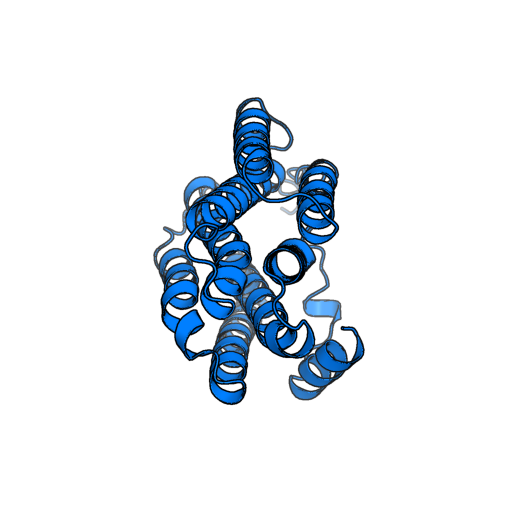7.992 7.255 10.872 1.00 95.69 151 TRP A CA 1
ATOM 1155 C C . TRP A 1 151 ? -7.742 7.089 9.374 1.00 95.69 151 TRP A C 1
ATOM 1157 O O . TRP A 1 151 ? -6.599 6.899 8.975 1.00 95.69 151 TRP A O 1
ATOM 1167 N N . GLU A 1 152 ? -8.788 7.141 8.539 1.00 95.75 152 GLU A N 1
ATOM 1168 C CA . GLU A 1 152 ? -8.675 6.928 7.090 1.00 95.75 152 GLU A CA 1
ATOM 1169 C C . GLU A 1 152 ? -7.715 7.940 6.452 1.00 95.75 152 GLU A C 1
ATOM 1171 O O . GLU A 1 152 ? -6.862 7.561 5.654 1.00 95.75 152 GLU A O 1
ATOM 1176 N N . LYS A 1 153 ? -7.804 9.219 6.843 1.00 97.19 153 LYS A N 1
ATOM 1177 C CA . LYS A 1 153 ? -6.965 10.288 6.289 1.00 97.19 153 LYS A CA 1
ATOM 1178 C C . LYS A 1 153 ? -5.498 10.119 6.679 1.00 97.19 153 LYS A C 1
ATOM 1180 O O . LYS A 1 153 ? -4.623 10.246 5.828 1.00 97.19 153 LYS A O 1
ATOM 1185 N N . GLU A 1 154 ? -5.230 9.842 7.946 1.00 98.12 154 GLU A N 1
ATOM 1186 C CA . GLU A 1 154 ? -3.890 9.700 8.510 1.00 98.12 154 GLU A CA 1
ATOM 1187 C C . GLU A 1 154 ? -3.213 8.433 7.980 1.00 98.12 154 GLU A C 1
ATOM 1189 O O . GLU A 1 154 ? -2.057 8.482 7.570 1.00 98.12 154 GLU A O 1
ATOM 1194 N N . LEU A 1 155 ? -3.941 7.313 7.905 1.00 98.44 155 LEU A N 1
ATOM 1195 C CA . LEU A 1 155 ? -3.438 6.069 7.318 1.00 98.44 155 LEU A CA 1
ATOM 1196 C C . LEU A 1 155 ? -3.191 6.209 5.817 1.00 98.44 155 LEU A C 1
ATOM 1198 O O . LEU A 1 155 ? -2.151 5.757 5.337 1.00 98.44 155 LEU A O 1
ATOM 1202 N N . TYR A 1 156 ? -4.095 6.864 5.081 1.00 98.56 156 TYR A N 1
ATOM 1203 C CA . TYR A 1 156 ? -3.865 7.168 3.671 1.00 98.56 156 TYR A CA 1
ATOM 1204 C C . TYR A 1 156 ? -2.630 8.057 3.496 1.00 98.56 156 TYR A C 1
ATOM 1206 O O . TYR A 1 156 ? -1.763 7.732 2.693 1.00 98.56 156 TYR A O 1
ATOM 1214 N N . GLY A 1 157 ? -2.516 9.143 4.268 1.00 98.56 157 GLY A N 1
ATOM 1215 C CA . GLY A 1 157 ? -1.372 10.057 4.225 1.00 98.56 157 GLY A CA 1
ATOM 1216 C C . GLY A 1 157 ? -0.051 9.347 4.519 1.00 98.56 157 GLY A C 1
ATOM 1217 O O . GLY A 1 157 ? 0.901 9.473 3.747 1.00 98.56 157 GLY A O 1
ATOM 1218 N N . PHE A 1 158 ? -0.022 8.524 5.571 1.00 98.62 158 PHE A N 1
ATOM 1219 C CA . PHE A 1 158 ? 1.120 7.679 5.905 1.00 98.62 158 PHE A CA 1
ATOM 1220 C C . PHE A 1 158 ? 1.494 6.751 4.744 1.00 98.62 158 PHE A C 1
ATOM 1222 O O . PHE A 1 158 ? 2.631 6.781 4.276 1.00 98.62 158 PHE A O 1
ATOM 1229 N N . GLY A 1 159 ? 0.545 5.945 4.260 1.00 98.31 159 GLY A N 1
ATOM 1230 C CA . GLY A 1 159 ? 0.792 4.983 3.191 1.00 98.31 159 GLY A CA 1
ATOM 1231 C C . GLY A 1 159 ? 1.212 5.655 1.883 1.00 98.31 159 GLY A C 1
ATOM 1232 O O . GLY A 1 159 ? 2.084 5.156 1.172 1.00 98.31 159 GLY A O 1
ATOM 1233 N N . PHE A 1 160 ? 0.645 6.822 1.584 1.00 98.38 160 PHE A N 1
ATOM 1234 C CA . PHE A 1 160 ? 0.977 7.59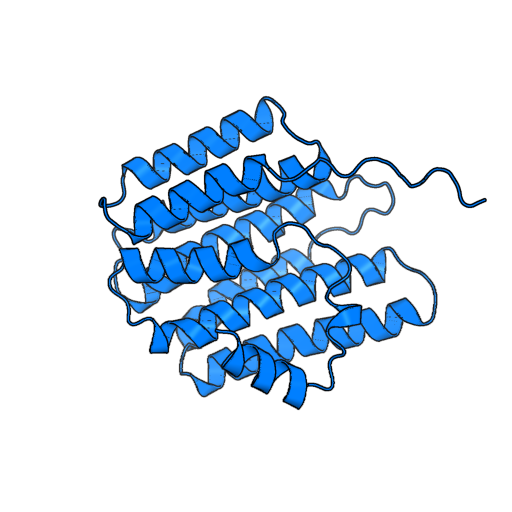8 0.398 1.00 98.38 160 PHE A CA 1
ATOM 1235 C C . PHE A 1 160 ? 2.407 8.139 0.462 1.00 98.38 160 PHE A C 1
ATOM 1237 O O . PHE A 1 160 ? 3.173 7.985 -0.491 1.00 98.38 160 PHE A O 1
ATOM 1244 N N . ALA A 1 161 ? 2.806 8.716 1.598 1.00 98.06 161 ALA A N 1
ATOM 1245 C CA . ALA A 1 161 ? 4.183 9.142 1.833 1.00 98.06 161 ALA A CA 1
ATOM 1246 C C . ALA A 1 161 ? 5.155 7.947 1.820 1.00 98.06 161 ALA A C 1
ATOM 1248 O O . ALA A 1 161 ? 6.200 8.016 1.176 1.00 98.06 161 ALA A O 1
ATOM 1249 N N . PHE A 1 162 ? 4.784 6.815 2.427 1.00 97.12 162 PHE A N 1
ATOM 1250 C CA . PHE A 1 162 ? 5.557 5.571 2.375 1.00 97.12 162 PHE A CA 1
ATOM 1251 C C . PHE A 1 162 ? 5.812 5.123 0.929 1.00 97.12 162 PHE A C 1
ATOM 1253 O O . PHE A 1 162 ? 6.952 4.868 0.546 1.00 97.12 162 PHE A O 1
ATOM 1260 N N . GLY A 1 163 ? 4.769 5.070 0.098 1.00 95.44 163 GLY A N 1
ATOM 1261 C CA . GLY A 1 163 ? 4.886 4.670 -1.303 1.00 95.44 163 GLY A CA 1
ATOM 1262 C C . GLY A 1 163 ? 5.746 5.623 -2.138 1.00 95.44 163 GLY A C 1
ATOM 1263 O O . GLY A 1 163 ? 6.532 5.175 -2.974 1.00 95.44 163 GLY A O 1
ATOM 1264 N N . GLN A 1 164 ? 5.670 6.931 -1.868 1.00 94.50 164 GLN A N 1
ATOM 1265 C CA . GLN A 1 164 ? 6.571 7.912 -2.478 1.00 94.50 164 GLN A CA 1
ATOM 1266 C C . GLN A 1 164 ? 8.028 7.699 -2.058 1.00 94.50 164 GLN A C 1
ATOM 1268 O O . GLN A 1 164 ? 8.913 7.720 -2.914 1.00 94.50 164 GLN A O 1
ATOM 1273 N N . ALA A 1 165 ? 8.282 7.495 -0.762 1.00 94.06 165 ALA A N 1
ATOM 1274 C CA . ALA A 1 165 ? 9.622 7.228 -0.251 1.00 94.06 165 ALA A CA 1
ATOM 1275 C C . ALA A 1 165 ? 10.193 5.950 -0.870 1.00 94.06 165 ALA A C 1
ATOM 1277 O O . ALA A 1 165 ? 11.320 5.963 -1.356 1.00 94.06 165 ALA A O 1
ATOM 1278 N N . HIS A 1 166 ? 9.392 4.886 -0.948 1.00 91.75 166 HIS A N 1
ATOM 1279 C CA . HIS A 1 166 ? 9.774 3.635 -1.595 1.00 91.75 166 HIS A CA 1
ATOM 1280 C C . HIS A 1 166 ? 10.219 3.860 -3.050 1.00 91.75 166 HIS A C 1
ATOM 1282 O O . HIS A 1 166 ? 11.304 3.435 -3.443 1.00 91.75 166 HIS A O 1
ATOM 1288 N N . ALA A 1 167 ? 9.438 4.611 -3.833 1.00 89.19 167 ALA A N 1
ATOM 1289 C CA . ALA A 1 167 ? 9.795 4.946 -5.210 1.00 89.19 167 ALA A CA 1
ATOM 1290 C C . ALA A 1 167 ? 11.086 5.782 -5.317 1.00 89.19 167 ALA A C 1
ATOM 1292 O O . ALA A 1 167 ? 11.903 5.560 -6.217 1.00 89.19 167 ALA A O 1
ATOM 1293 N N . LEU A 1 168 ? 11.284 6.751 -4.416 1.00 88.50 168 LEU A N 1
ATOM 1294 C CA . LEU A 1 168 ? 12.489 7.587 -4.377 1.00 88.50 168 LEU A CA 1
ATOM 1295 C C . LEU A 1 168 ? 13.735 6.769 -4.021 1.00 88.50 168 LEU A C 1
ATOM 1297 O O . LEU A 1 168 ? 14.762 6.922 -4.678 1.00 88.50 168 LEU A O 1
ATOM 1301 N N . LEU A 1 169 ? 13.633 5.870 -3.043 1.00 87.69 169 LEU A N 1
ATOM 1302 C CA . LEU A 1 169 ? 14.742 5.025 -2.603 1.00 87.69 169 LEU A CA 1
ATOM 1303 C C . LEU A 1 169 ? 15.157 4.029 -3.689 1.00 87.69 169 LEU A C 1
ATOM 1305 O O . LEU A 1 169 ? 16.341 3.939 -4.002 1.00 87.69 169 LEU A O 1
ATOM 1309 N N . LEU A 1 170 ? 14.195 3.372 -4.345 1.00 83.94 170 LEU A N 1
ATOM 1310 C CA . LEU A 1 170 ? 14.487 2.475 -5.469 1.00 83.94 170 LEU A CA 1
ATOM 1311 C C . LEU A 1 170 ? 15.194 3.196 -6.626 1.00 83.94 170 LEU A C 1
ATOM 1313 O O . LEU A 1 170 ? 16.054 2.616 -7.284 1.00 83.94 170 LEU A O 1
ATOM 1317 N N . SER A 1 171 ? 14.829 4.455 -6.887 1.00 81.06 171 SER A N 1
ATOM 1318 C CA . SER A 1 171 ? 15.305 5.197 -8.060 1.00 81.06 171 SER A CA 1
ATOM 1319 C C . SER A 1 171 ? 16.592 5.986 -7.852 1.00 81.06 171 SER A C 1
ATOM 1321 O O . SER A 1 171 ? 17.410 6.080 -8.766 1.00 81.06 171 SER A O 1
ATOM 1323 N N . LYS A 1 172 ? 16.745 6.620 -6.690 1.00 83.31 172 LYS A N 1
ATOM 1324 C CA . LYS A 1 172 ? 17.824 7.574 -6.404 1.00 83.31 172 LYS A CA 1
ATOM 1325 C C . LYS A 1 172 ? 18.597 7.230 -5.132 1.00 83.31 172 LYS A C 1
ATOM 1327 O O . LYS A 1 172 ? 19.577 7.910 -4.837 1.00 83.31 172 LYS A O 1
ATOM 1332 N N . GLY A 1 173 ? 18.170 6.216 -4.381 1.00 86.25 173 GLY A N 1
ATOM 1333 C CA . GLY A 1 173 ? 18.664 5.969 -3.032 1.00 86.25 173 GLY A CA 1
ATOM 1334 C C . GLY A 1 173 ? 18.246 7.060 -2.045 1.00 86.25 173 GLY A C 1
ATOM 1335 O O . GLY A 1 173 ? 17.302 7.824 -2.279 1.00 86.25 173 GLY A O 1
ATOM 1336 N N . MET A 1 174 ? 18.959 7.127 -0.920 1.00 89.75 174 MET A N 1
ATOM 1337 C CA . MET A 1 174 ? 18.706 8.134 0.108 1.00 89.75 174 MET A CA 1
ATOM 1338 C C . MET A 1 174 ? 19.084 9.532 -0.392 1.00 89.75 174 MET A C 1
ATOM 1340 O O . MET A 1 174 ? 20.210 9.780 -0.816 1.00 89.75 174 MET A O 1
ATOM 1344 N N . THR A 1 175 ? 18.127 10.454 -0.333 1.00 91.25 175 THR A N 1
ATOM 1345 C CA . THR A 1 175 ? 18.278 11.861 -0.728 1.00 91.25 175 THR A CA 1
ATOM 1346 C C . THR A 1 175 ? 17.527 12.744 0.263 1.00 91.25 175 THR A C 1
ATOM 1348 O O . THR A 1 175 ? 16.600 12.270 0.916 1.00 91.25 175 THR A O 1
ATOM 1351 N N . ALA A 1 176 ? 17.831 14.045 0.308 1.00 93.69 176 ALA A N 1
ATOM 1352 C CA . ALA A 1 176 ? 17.083 14.997 1.139 1.00 93.69 176 ALA A CA 1
ATOM 1353 C C . ALA A 1 176 ? 15.568 14.995 0.836 1.00 93.69 176 ALA A C 1
ATOM 1355 O O . ALA A 1 176 ? 14.741 15.219 1.718 1.00 93.69 176 ALA A O 1
ATOM 1356 N N . GLU A 1 177 ? 15.181 14.712 -0.415 1.00 93.69 177 GLU A N 1
ATOM 1357 C CA . GLU A 1 177 ? 13.774 14.542 -0.783 1.00 93.69 177 GLU A CA 1
ATOM 1358 C C . GLU A 1 177 ? 13.170 13.283 -0.142 1.00 93.69 177 GLU A C 1
ATOM 1360 O O . GLU A 1 177 ? 12.089 13.364 0.440 1.00 93.69 177 GLU A O 1
ATOM 1365 N N . ALA A 1 178 ? 13.865 12.142 -0.215 1.00 92.12 178 ALA A N 1
ATOM 1366 C CA . ALA A 1 178 ? 13.422 10.896 0.407 1.00 92.12 178 ALA A CA 1
ATOM 1367 C C . ALA A 1 178 ? 13.316 11.037 1.935 1.00 92.12 178 ALA A C 1
ATOM 1369 O O . ALA A 1 178 ? 12.302 10.651 2.509 1.00 92.12 178 ALA A O 1
ATOM 1370 N N . GLU A 1 179 ? 14.301 11.666 2.582 1.00 94.69 179 GLU A N 1
ATOM 1371 C CA . GLU A 1 179 ? 14.287 11.953 4.023 1.00 94.69 179 GLU A CA 1
ATOM 1372 C C . GLU A 1 179 ? 13.090 12.820 4.425 1.00 94.69 179 GLU A C 1
ATOM 1374 O O . GLU A 1 179 ? 12.396 12.516 5.399 1.00 94.69 179 GLU A O 1
ATOM 1379 N N . ARG A 1 180 ? 12.794 13.872 3.649 1.00 96.94 180 ARG A N 1
ATOM 1380 C CA . ARG A 1 180 ? 11.629 14.734 3.887 1.00 96.94 180 ARG A CA 1
ATOM 1381 C C . ARG A 1 180 ? 10.321 13.947 3.801 1.00 96.94 180 ARG A C 1
ATOM 1383 O O . ARG A 1 180 ? 9.462 14.111 4.662 1.00 96.94 180 ARG A O 1
ATOM 1390 N N . VAL A 1 181 ? 10.173 13.094 2.788 1.00 96.62 181 VAL A N 1
ATOM 1391 C CA . VAL A 1 181 ? 8.972 12.264 2.602 1.00 96.62 181 VAL A CA 1
ATOM 1392 C C . VAL A 1 181 ? 8.844 11.205 3.708 1.00 96.62 181 VAL A C 1
ATOM 1394 O O . VAL A 1 181 ? 7.747 10.971 4.206 1.00 96.62 181 VAL A O 1
ATOM 1397 N N . LEU A 1 182 ? 9.948 10.602 4.155 1.00 96.00 182 LEU A N 1
ATOM 1398 C CA . LEU A 1 182 ? 9.955 9.677 5.295 1.00 96.00 182 LEU A CA 1
ATOM 1399 C C . LEU A 1 182 ? 9.568 10.379 6.604 1.00 96.00 182 LEU A C 1
ATOM 1401 O O . LEU A 1 182 ? 8.818 9.825 7.407 1.00 96.00 182 LEU A O 1
ATOM 1405 N N . SER A 1 183 ? 10.042 11.610 6.813 1.00 96.56 183 SER A N 1
ATOM 1406 C CA . SER A 1 183 ? 9.634 12.444 7.949 1.00 96.56 183 SER A CA 1
ATOM 1407 C C . SER A 1 183 ? 8.133 12.752 7.911 1.00 96.56 183 SER A C 1
ATOM 1409 O O . SER A 1 183 ? 7.442 12.615 8.922 1.00 96.56 183 SER A O 1
ATOM 1411 N N . GLU A 1 184 ? 7.598 13.067 6.728 1.00 97.25 184 GLU A N 1
ATOM 1412 C CA . GLU A 1 184 ? 6.160 13.243 6.519 1.00 97.25 184 GLU A CA 1
ATOM 1413 C C . GLU A 1 184 ? 5.379 11.965 6.866 1.00 97.25 184 GLU A C 1
ATOM 1415 O O . GLU A 1 184 ? 4.429 12.032 7.646 1.00 97.25 184 GLU A O 1
ATOM 1420 N N . ALA A 1 185 ? 5.816 10.792 6.392 1.00 97.62 185 ALA A N 1
ATOM 1421 C CA . ALA A 1 185 ? 5.204 9.511 6.747 1.00 97.62 185 ALA A CA 1
ATOM 1422 C C . ALA A 1 185 ? 5.168 9.301 8.273 1.00 97.62 185 ALA A C 1
ATOM 1424 O O . ALA A 1 185 ? 4.114 9.014 8.843 1.00 97.62 185 ALA A O 1
ATOM 1425 N N . ARG A 1 186 ? 6.295 9.520 8.962 1.00 97.06 186 ARG A N 1
ATOM 1426 C CA . ARG A 1 186 ? 6.378 9.404 10.428 1.00 97.06 186 ARG A CA 1
ATOM 1427 C C . ARG A 1 186 ? 5.432 10.374 11.142 1.00 97.06 186 ARG A C 1
ATOM 1429 O O . ARG A 1 186 ? 4.819 9.994 12.135 1.00 97.06 186 ARG A O 1
ATOM 1436 N N . SER A 1 187 ? 5.257 11.592 10.625 1.00 97.62 187 SER A N 1
ATOM 1437 C CA . SER A 1 187 ? 4.340 12.581 11.213 1.00 97.62 187 SER A CA 1
ATOM 1438 C C . SER A 1 187 ? 2.882 12.107 11.235 1.00 97.62 187 SER A C 1
ATOM 1440 O O . SER A 1 187 ? 2.189 12.312 12.231 1.00 97.62 187 SER A O 1
ATOM 1442 N N . TYR A 1 188 ? 2.436 11.392 10.197 1.00 98.19 188 TYR A N 1
ATOM 1443 C CA . TYR A 1 188 ? 1.101 10.796 10.174 1.00 98.19 188 TYR A CA 1
ATOM 1444 C C . TYR A 1 188 ? 0.965 9.691 11.229 1.00 98.19 188 TYR A C 1
ATOM 1446 O O . TYR A 1 188 ? -0.038 9.652 11.943 1.00 98.19 188 TYR A O 1
ATOM 1454 N N . LEU A 1 189 ? 1.984 8.840 11.404 1.00 96.25 189 LEU A N 1
ATOM 1455 C CA . LEU A 1 189 ? 1.968 7.796 12.438 1.00 96.25 189 LEU A CA 1
ATOM 1456 C C . LEU A 1 189 ? 1.830 8.369 13.855 1.00 96.25 189 LEU A C 1
ATOM 1458 O O . LEU A 1 189 ? 1.106 7.796 14.666 1.00 96.25 189 LEU A O 1
ATOM 1462 N N . LEU A 1 190 ? 2.443 9.520 14.151 1.00 95.69 190 LEU A N 1
ATOM 1463 C CA . LEU A 1 190 ? 2.346 10.159 15.473 1.00 95.69 190 LEU A CA 1
ATOM 1464 C C . LEU A 1 190 ? 0.907 10.522 15.873 1.00 95.69 190 LEU A C 1
ATOM 1466 O O . LEU A 1 190 ? 0.597 10.568 17.063 1.00 95.69 190 LEU A O 1
ATOM 1470 N N . SER A 1 191 ? 0.028 10.758 14.897 1.00 94.44 191 SER A N 1
ATOM 1471 C CA . SER A 1 191 ? -1.392 11.060 15.132 1.00 94.44 191 SER A CA 1
ATOM 1472 C C . SER A 1 191 ? -2.275 9.820 15.329 1.00 94.44 191 SER A C 1
ATOM 1474 O O . SER A 1 191 ? -3.433 9.936 15.739 1.00 94.44 191 SER A O 1
ATOM 1476 N N . LEU A 1 192 ? -1.739 8.625 15.069 1.00 96.31 192 LEU A N 1
ATOM 1477 C CA . LEU A 1 192 ? -2.433 7.354 15.239 1.00 96.31 192 LEU A CA 1
ATOM 1478 C C . LEU A 1 192 ? -2.213 6.786 16.653 1.00 96.31 192 LEU A C 1
ATOM 1480 O O . LEU A 1 192 ? -1.180 7.051 17.285 1.00 96.31 192 LEU A O 1
ATOM 1484 N N . PRO A 1 193 ? -3.162 5.981 17.175 1.00 95.44 193 PRO A N 1
ATOM 1485 C CA . PRO A 1 193 ? -2.993 5.336 18.474 1.00 95.44 193 PRO A CA 1
ATOM 1486 C C . PRO A 1 193 ? -1.738 4.456 18.494 1.00 95.44 193 PRO A C 1
ATOM 1488 O O . PRO A 1 193 ? -1.400 3.813 17.501 1.00 95.44 193 PRO A O 1
ATOM 1491 N N . GLY A 1 194 ? -1.063 4.417 19.643 1.00 95.56 194 GLY A N 1
ATOM 1492 C CA . GLY A 1 194 ? 0.034 3.478 19.867 1.00 95.56 194 GLY A CA 1
ATOM 1493 C C . GLY A 1 194 ? -0.439 2.023 19.926 1.00 95.56 194 GLY A C 1
ATOM 1494 O O . GLY A 1 194 ? -1.634 1.750 20.052 1.00 95.56 194 GLY A O 1
ATOM 1495 N N . GLY A 1 195 ? 0.518 1.099 19.854 1.00 95.38 195 GLY A N 1
ATOM 1496 C CA . GLY A 1 195 ? 0.296 -0.346 19.906 1.00 95.38 195 GLY A CA 1
ATOM 1497 C C . GLY A 1 195 ? 0.936 -1.080 18.729 1.00 95.38 195 GLY A C 1
ATOM 1498 O O . GLY A 1 195 ? 1.537 -0.467 17.844 1.00 95.38 195 GLY A O 1
ATOM 1499 N N . GLU A 1 196 ? 0.755 -2.401 18.698 1.00 92.94 196 GLU A N 1
ATOM 1500 C CA . GLU A 1 196 ? 1.455 -3.311 17.777 1.00 92.94 196 GLU A CA 1
ATOM 1501 C C . GLU A 1 196 ? 1.292 -2.946 16.297 1.00 92.94 196 GLU A C 1
ATOM 1503 O O . GLU A 1 196 ? 2.233 -3.074 15.513 1.00 92.94 196 GLU A O 1
ATOM 1508 N N . GLY A 1 197 ? 0.105 -2.468 15.906 1.00 92.81 197 GLY A N 1
ATOM 1509 C CA . GLY A 1 197 ? -0.156 -2.029 14.537 1.00 92.81 197 GLY A CA 1
ATOM 1510 C C . GLY A 1 197 ? 0.704 -0.827 14.147 1.00 92.81 197 GLY A C 1
ATOM 1511 O O . GLY A 1 197 ? 1.349 -0.855 13.103 1.00 92.81 197 GLY A O 1
ATOM 1512 N N . ARG A 1 198 ? 0.788 0.201 15.005 1.00 97.44 198 ARG A N 1
ATOM 1513 C CA . ARG A 1 198 ? 1.608 1.392 14.732 1.00 97.44 198 ARG A CA 1
ATOM 1514 C C . ARG A 1 198 ? 3.092 1.047 14.725 1.00 97.44 198 ARG A C 1
ATOM 1516 O O . ARG A 1 198 ? 3.786 1.411 13.785 1.00 97.44 198 ARG A O 1
ATOM 1523 N N . GLU A 1 199 ? 3.549 0.278 15.709 1.00 95.12 199 GLU A N 1
ATOM 1524 C CA . GLU A 1 199 ? 4.936 -0.199 15.775 1.00 95.12 199 GLU A CA 1
ATOM 1525 C C . GLU A 1 199 ? 5.315 -1.042 14.548 1.00 95.12 199 GLU A C 1
ATOM 1527 O O . GLU A 1 199 ? 6.436 -0.973 14.049 1.00 95.12 199 GLU A O 1
ATOM 1532 N N . GLY A 1 200 ? 4.379 -1.842 14.030 1.00 91.88 200 GLY A N 1
ATOM 1533 C CA . GLY A 1 200 ? 4.554 -2.580 12.784 1.00 91.88 200 GLY A CA 1
ATOM 1534 C C . GLY A 1 200 ? 4.771 -1.661 11.585 1.00 91.88 200 GLY A C 1
ATOM 1535 O O . GLY A 1 200 ? 5.714 -1.871 10.825 1.00 91.88 200 GLY A O 1
ATOM 1536 N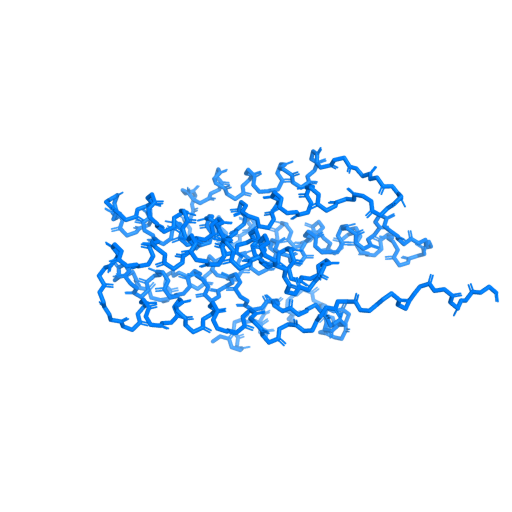 N . LEU A 1 201 ? 3.953 -0.614 11.448 1.00 95.88 201 LEU A N 1
ATOM 1537 C CA . LEU A 1 201 ? 4.111 0.392 10.394 1.00 95.88 201 LEU A CA 1
ATOM 1538 C C . LEU A 1 201 ? 5.427 1.176 10.533 1.00 95.88 201 LEU A C 1
ATOM 1540 O O . LEU A 1 201 ? 6.099 1.410 9.531 1.00 95.88 201 LEU A O 1
ATOM 1544 N N . GLU A 1 202 ? 5.839 1.517 11.757 1.00 95.62 202 GLU A N 1
ATOM 1545 C CA . GLU A 1 202 ? 7.139 2.143 12.041 1.00 95.62 202 GLU A CA 1
ATOM 1546 C C . GLU A 1 202 ? 8.298 1.236 11.591 1.00 95.62 202 GLU A C 1
ATOM 1548 O O . GLU A 1 202 ? 9.190 1.680 10.871 1.00 95.62 202 GLU A O 1
ATOM 1553 N N . ARG A 1 203 ? 8.251 -0.067 11.902 1.00 92.00 203 ARG A N 1
ATOM 1554 C CA . ARG A 1 203 ? 9.264 -1.037 11.442 1.00 92.00 203 ARG A CA 1
ATOM 1555 C C . ARG A 1 203 ? 9.342 -1.153 9.920 1.00 92.00 203 ARG A C 1
ATOM 1557 O O . ARG A 1 203 ? 10.431 -1.370 9.388 1.00 92.00 203 ARG A O 1
ATOM 1564 N N . LEU A 1 204 ? 8.223 -1.009 9.206 1.00 92.19 204 LEU A N 1
ATOM 1565 C CA . LEU A 1 204 ? 8.243 -0.981 7.740 1.00 92.19 204 LEU A CA 1
ATOM 1566 C C . LEU A 1 204 ? 8.967 0.262 7.213 1.00 92.19 204 LEU A C 1
ATOM 1568 O O . LEU A 1 204 ? 9.713 0.149 6.243 1.00 92.19 204 LEU A O 1
ATOM 1572 N N . VAL A 1 205 ? 8.791 1.425 7.851 1.00 93.69 205 VAL A N 1
ATOM 1573 C CA . VAL A 1 205 ? 9.537 2.649 7.502 1.00 93.69 205 VAL A CA 1
ATOM 1574 C C . VAL A 1 205 ? 11.036 2.436 7.688 1.00 93.69 205 VAL A C 1
ATOM 1576 O O . VAL A 1 205 ? 11.805 2.774 6.794 1.00 93.69 205 VAL A O 1
ATOM 1579 N N . GLU A 1 206 ? 11.458 1.824 8.795 1.00 89.50 206 GLU A N 1
ATOM 1580 C CA . GLU A 1 206 ? 12.875 1.506 9.014 1.00 89.50 206 GLU A CA 1
ATOM 1581 C C . GLU A 1 206 ? 13.398 0.482 7.994 1.00 89.50 206 GLU A C 1
ATOM 1583 O O . GLU A 1 206 ? 14.518 0.598 7.504 1.00 89.50 206 GLU A O 1
ATOM 1588 N N . SER A 1 207 ? 12.562 -0.480 7.598 1.00 87.62 207 SER A N 1
ATOM 1589 C CA . SER A 1 207 ? 12.914 -1.481 6.583 1.00 87.62 207 SER A CA 1
ATOM 1590 C C . SER A 1 207 ? 13.096 -0.877 5.187 1.00 87.62 207 SER A C 1
ATOM 1592 O O . SER A 1 207 ? 13.925 -1.371 4.426 1.00 87.62 207 SER A O 1
ATOM 1594 N N . LEU A 1 208 ? 12.380 0.206 4.846 1.00 84.81 208 LEU A N 1
ATOM 1595 C CA . LEU A 1 208 ? 12.607 0.935 3.590 1.00 84.81 208 LEU A CA 1
ATOM 1596 C C . LEU A 1 208 ? 14.040 1.478 3.498 1.00 84.81 208 LEU A C 1
ATOM 1598 O O . LEU A 1 208 ? 14.608 1.510 2.411 1.00 84.81 208 LEU A O 1
ATOM 1602 N N . LEU A 1 209 ? 14.642 1.884 4.622 1.00 81.81 209 LEU A N 1
ATOM 1603 C CA . LEU A 1 209 ? 15.994 2.461 4.649 1.00 81.81 209 LEU A CA 1
ATOM 1604 C C . LEU A 1 209 ? 17.078 1.449 4.262 1.00 81.81 209 LEU A C 1
ATOM 1606 O O . LEU A 1 209 ? 18.191 1.841 3.919 1.00 81.81 209 LEU A O 1
ATOM 1610 N N . LEU A 1 210 ? 16.756 0.156 4.327 1.00 81.88 210 LEU A N 1
ATOM 1611 C CA . LEU A 1 210 ? 17.666 -0.939 4.006 1.00 81.88 210 LEU A CA 1
ATOM 1612 C C . LEU A 1 210 ? 17.641 -1.321 2.522 1.00 81.88 210 LEU A C 1
ATOM 1614 O O . LEU A 1 210 ? 18.394 -2.206 2.127 1.00 81.88 210 LEU A O 1
ATOM 1618 N N . ILE A 1 211 ? 16.791 -0.688 1.708 1.00 75.25 211 ILE A N 1
ATOM 1619 C CA . ILE A 1 211 ? 16.733 -0.908 0.259 1.00 75.25 211 ILE A CA 1
ATOM 1620 C C . ILE A 1 211 ? 17.987 -0.287 -0.374 1.00 75.25 211 ILE A C 1
ATOM 1622 O O . ILE A 1 211 ? 18.102 0.944 -0.399 1.00 75.25 211 ILE A O 1
ATOM 1626 N N . PRO A 1 212 ? 18.946 -1.078 -0.894 1.00 65.88 212 PRO A N 1
ATOM 1627 C CA . PRO A 1 212 ? 20.030 -0.524 -1.691 1.00 65.88 212 PRO A CA 1
ATOM 1628 C C . PRO A 1 212 ? 19.477 0.153 -2.949 1.00 65.88 212 PRO A C 1
ATOM 1630 O O . PRO A 1 212 ? 18.570 -0.348 -3.615 1.00 65.88 212 PRO A O 1
ATOM 1633 N N . ALA A 1 213 ? 20.060 1.298 -3.301 1.00 63.28 213 ALA A N 1
ATOM 1634 C CA . ALA A 1 213 ? 19.750 1.963 -4.559 1.00 63.28 213 ALA A CA 1
ATOM 1635 C C . ALA A 1 213 ? 20.029 1.007 -5.729 1.00 63.28 213 ALA A C 1
ATOM 1637 O O . ALA A 1 213 ? 21.058 0.325 -5.730 1.00 63.28 213 ALA A O 1
ATOM 1638 N N . GLN A 1 214 ? 19.154 0.978 -6.740 1.00 58.75 214 GLN A N 1
ATOM 1639 C CA . GLN A 1 214 ? 19.461 0.252 -7.971 1.00 58.75 214 GLN A CA 1
ATOM 1640 C C . GLN A 1 214 ? 20.683 0.914 -8.627 1.00 58.75 214 GLN A C 1
ATOM 1642 O O . GLN A 1 214 ? 20.602 2.029 -9.151 1.00 58.75 214 GLN A O 1
ATOM 1647 N N . SER A 1 215 ? 21.845 0.257 -8.554 1.00 37.62 215 SER A N 1
ATOM 1648 C CA . SER A 1 215 ? 23.032 0.667 -9.299 1.00 37.62 215 SER A CA 1
ATOM 1649 C C . SER A 1 215 ? 22.721 0.574 -10.794 1.00 37.62 215 SER A C 1
ATOM 1651 O O . SER A 1 215 ? 22.028 -0.332 -11.254 1.00 37.62 215 SER A O 1
ATOM 1653 N N . LYS A 1 216 ? 23.210 1.546 -11.571 1.00 41.06 216 LYS A N 1
ATOM 1654 C CA . LYS A 1 216 ? 23.112 1.564 -13.036 1.00 41.06 216 LYS A CA 1
ATOM 1655 C C . LYS A 1 216 ? 23.951 0.434 -13.657 1.00 41.06 216 LYS A C 1
ATOM 1657 O O . LYS A 1 216 ? 24.928 0.708 -14.340 1.00 41.06 216 LYS A O 1
ATOM 1662 N N . GLU A 1 217 ? 23.577 -0.824 -13.483 1.00 34.12 217 GLU A N 1
ATOM 1663 C CA . GLU A 1 217 ? 24.074 -1.911 -14.330 1.00 34.12 217 GLU A CA 1
ATOM 1664 C C . GLU A 1 217 ? 23.189 -2.006 -15.577 1.00 34.12 217 GLU A C 1
ATOM 1666 O O . GLU A 1 217 ? 22.360 -2.893 -15.747 1.00 34.12 217 GLU A O 1
ATOM 1671 N N . CYS A 1 218 ? 23.318 -1.009 -16.452 1.00 33.00 218 CYS A N 1
ATOM 1672 C CA . CYS A 1 218 ? 22.762 -1.063 -17.804 1.00 33.00 218 CYS A CA 1
ATOM 1673 C C . CYS A 1 218 ? 23.674 -0.331 -18.801 1.00 33.00 218 CYS A C 1
ATOM 1675 O O . CYS A 1 218 ? 23.214 0.447 -19.635 1.00 33.00 218 CYS A O 1
ATOM 1677 N N . SER A 1 219 ? 24.991 -0.542 -18.688 1.00 30.77 219 SER A N 1
ATOM 1678 C CA . SER A 1 219 ? 25.968 -0.062 -19.678 1.00 30.77 219 SER A CA 1
ATOM 1679 C C . SER A 1 219 ? 26.834 -1.148 -20.316 1.00 30.77 219 SER A C 1
ATOM 1681 O O . SER A 1 219 ? 27.600 -0.814 -21.212 1.00 30.77 219 SER A O 1
ATOM 1683 N N . GLU A 1 220 ? 26.702 -2.426 -19.954 1.00 32.16 220 GLU A N 1
ATOM 1684 C CA . GLU A 1 220 ? 27.528 -3.489 -20.550 1.00 32.16 220 GLU A CA 1
ATOM 1685 C C . GLU A 1 220 ? 26.691 -4.686 -21.009 1.00 32.16 220 GLU A C 1
ATOM 1687 O O . GLU A 1 220 ? 26.633 -5.731 -20.376 1.00 32.16 220 GLU A O 1
ATOM 1692 N N . ALA A 1 221 ? 26.021 -4.504 -22.144 1.00 32.75 221 ALA A N 1
ATOM 1693 C CA . ALA A 1 221 ? 25.707 -5.578 -23.084 1.00 32.75 221 ALA A CA 1
ATOM 1694 C C . ALA A 1 221 ? 25.477 -4.932 -24.460 1.00 32.75 221 ALA A C 1
ATOM 1696 O O . ALA A 1 221 ? 24.341 -4.694 -24.876 1.00 32.75 221 ALA A O 1
ATOM 1697 N N . ARG A 1 222 ? 26.577 -4.546 -25.111 1.00 33.69 222 ARG A N 1
ATOM 1698 C CA . ARG A 1 222 ? 26.633 -4.334 -26.561 1.00 33.69 222 ARG A CA 1
ATOM 1699 C C . ARG A 1 222 ? 27.313 -5.534 -27.189 1.00 33.69 222 ARG A C 1
ATOM 1701 O O . ARG A 1 222 ? 28.298 -5.999 -26.577 1.00 33.69 222 ARG A O 1
#

Foldseek 3Di:
DVVVVVVVCVVVVHDVVVLPPDDQCLQLLLLLLQLLLVLLVHDNVLSNLVSQLLSLLVQLLVLQLVLVLDDDPSNVVSNVSSVVSNVSSVVSCVVSVVVVLVVLSVVLVVLSVPQDDDNPLPSLVSQLQSQLSSQLSSNQSSCVVSVVVVLNVLSSQLRNLVSNLLSCCQAPNDDPVSVVSLVSSVVSLVPGDDDDSSVSSVVSSVSSNVDHHPDPPPPPDD

Secondary structure (DSSP, 8-state):
-HHHHHHHHHHTT--HHHH-S--TTTTHHHHHHHHHHHHHT--HHHHHHHHHHHHHHHHHHHHHHHHHT--SHHHHHHHHHHHHHHHHHHHHHHHTT-GGGHHHHHHHHHHHHHS---TTS-THHHHHHHHHHHHHHHHHHHHHHHT-HHHHHHHHHHHHHHHHHHHHHHHH-S-HHHHHHHHHHHHHHHTSPPSHHHHHHHHHHHHHTT--------S---

Radius of gyration: 17.09 Å; chains: 1; bounding box: 45×39×47 Å

InterPro domains:
  IPR008949 Isoprenoid synthase domain superfamily [SSF48576] (24-166)

Organism: NCBI:txid444093

pLDDT: mean 81.95, std 19.7, range [30.77, 98.62]

Sequence (222 aa):
MGELLKKITKAAGLRLEELASGDQGEDFYPLLVLFSAILCGYPLDKVLPLAAGVKFLFWGNVLHRRAVLGSGSKTRSRLLWGDYCYGVLFYLLAEEELRRCLAPLARVVKAHCEAPFIPSGREFGAAREVLALLGGESCCLPALLAGKKRWEKELYGFGFAFGQAHALLLSKGMTAEAERVLSEARSYLLSLPGGEGREGLERLVESLLLIPAQSKECSEAR